Protein AF-A0A7V5EBE5-F1 (afdb_monomer_lite)

Foldseek 3Di:
DVVVVVVVVVVVVVVVVVVVVVVVVVVVVVVVVVVVVVVVVVVVVVVVVVVVVVVVVVVVVVVVVVVVVVVVVVVVVVVVVVVVVVVVVVVVVVVVVVVVVVQVVQFFWKKQAKKKWKAALVLPPDDCPVDPDPFAWQKWKFKDKQNHTQDIDGGDGRDSIDIDIDMGIGGDHQQIKMKMWMWTDDPPDIHTRDIDMDRDDDQAWDWDADPVGTIIITHMDTDD

Radius of gyration: 60.92 Å; chains: 1; bounding box: 112×38×175 Å

Sequence (224 aa):
MASKKLVVAVGILIVAVVILLFVMLKLQMEQQIKQVKDQMEQQIKQVKDQTEQQIKQVKDQTEQQIKQVKDQTEQQIKQVSDQTEQMIKRSEEKIFAQIKQAEEKEDGLYRIRQVIVHIDGNDFVGNDDGGTGYYAPEPYVRIRHNGKEILLTKHPQDKWDCTWECSVDLAWKKGDKLEFEVWDKDLSDDDCLFTGKWDKIVQGTLKAETKNGSYIELTLEKIK

pLDDT: mean 83.44, std 13.44, range [46.41, 97.94]

Structure (mmCIF, N/CA/C/O backbone):
data_AF-A0A7V5EBE5-F1
#
_entry.id   AF-A0A7V5EBE5-F1
#
loop_
_atom_site.group_PDB
_atom_site.id
_atom_site.type_symbol
_atom_site.label_atom_id
_atom_site.label_alt_id
_atom_site.label_comp_id
_atom_site.label_asym_id
_atom_site.label_entity_id
_atom_site.label_seq_id
_atom_site.pdbx_PDB_ins_code
_atom_site.Cartn_x
_atom_site.Cartn_y
_atom_site.Cartn_z
_atom_site.occupancy
_atom_site.B_iso_or_equiv
_atom_site.auth_seq_id
_atom_site.auth_comp_id
_atom_site.auth_asym_id
_atom_site.auth_atom_id
_atom_site.pdbx_PDB_model_num
ATOM 1 N N . MET A 1 1 ? 73.477 10.644 -99.222 1.00 63.44 1 MET A N 1
ATOM 2 C CA . MET A 1 1 ? 72.566 11.516 -98.434 1.00 63.44 1 MET A CA 1
ATOM 3 C C . MET A 1 1 ? 71.269 10.830 -97.980 1.00 63.44 1 MET A C 1
ATOM 5 O O . MET A 1 1 ? 70.779 11.193 -96.919 1.00 63.44 1 MET A O 1
ATOM 9 N N . ALA A 1 2 ? 70.729 9.837 -98.702 1.00 73.00 2 ALA A N 1
ATOM 10 C CA . ALA A 1 2 ? 69.460 9.177 -98.349 1.00 73.00 2 ALA A CA 1
ATOM 11 C C . ALA A 1 2 ? 69.471 8.407 -97.004 1.00 73.00 2 ALA A C 1
ATOM 13 O O . ALA A 1 2 ? 68.530 8.532 -96.228 1.00 73.00 2 ALA A O 1
ATOM 14 N N . SER A 1 3 ? 70.556 7.693 -96.672 1.00 79.75 3 SER A N 1
ATOM 15 C CA . SER A 1 3 ? 70.651 6.879 -95.440 1.00 79.75 3 SER A CA 1
ATOM 16 C C . SER A 1 3 ? 70.546 7.697 -94.136 1.00 79.75 3 SER A C 1
ATOM 18 O O . SER A 1 3 ? 69.829 7.302 -93.223 1.00 79.75 3 SER A O 1
ATOM 20 N N . LYS A 1 4 ? 71.153 8.894 -94.060 1.00 86.12 4 LYS A N 1
ATOM 21 C CA . LYS A 1 4 ? 71.064 9.759 -92.863 1.00 86.12 4 LYS A CA 1
ATOM 22 C C . LYS A 1 4 ? 69.645 10.294 -92.621 1.00 86.12 4 LYS A C 1
ATOM 24 O O . LYS A 1 4 ? 69.215 10.372 -91.477 1.00 86.12 4 LYS A O 1
ATOM 29 N N . LYS A 1 5 ? 68.907 10.626 -93.689 1.00 88.25 5 LYS A N 1
ATOM 30 C CA . LYS A 1 5 ? 67.505 11.075 -93.596 1.00 88.25 5 LYS A CA 1
ATOM 31 C C . LYS A 1 5 ? 66.587 9.953 -93.102 1.00 88.25 5 LYS A C 1
ATOM 33 O O . LYS A 1 5 ? 65.701 10.217 -92.299 1.00 88.25 5 LYS A O 1
ATOM 38 N N . LEU A 1 6 ? 66.841 8.714 -93.533 1.00 91.06 6 LEU A N 1
ATOM 39 C CA . LEU A 1 6 ? 66.102 7.535 -93.077 1.00 91.06 6 LEU A CA 1
ATOM 40 C C . LEU A 1 6 ? 66.316 7.275 -91.577 1.00 91.06 6 LEU A C 1
ATOM 42 O O . LEU A 1 6 ? 65.344 7.090 -90.857 1.00 91.06 6 LEU A O 1
ATOM 46 N N . VAL A 1 7 ? 67.561 7.332 -91.091 1.00 90.06 7 VAL A N 1
ATOM 47 C CA . VAL A 1 7 ? 67.874 7.130 -89.661 1.00 90.06 7 VAL A CA 1
ATOM 48 C C . VAL A 1 7 ? 67.201 8.187 -88.778 1.00 90.06 7 VAL A C 1
ATOM 50 O O . VAL A 1 7 ? 66.621 7.845 -87.751 1.00 90.06 7 VAL A O 1
ATOM 53 N N . VAL A 1 8 ? 67.216 9.460 -89.191 1.00 92.31 8 VAL A N 1
ATOM 54 C CA . VAL A 1 8 ? 66.534 10.542 -88.456 1.00 92.31 8 VAL A CA 1
ATOM 55 C C . VAL A 1 8 ? 65.014 10.345 -88.454 1.00 92.31 8 VAL A C 1
ATOM 57 O O . VAL A 1 8 ? 64.391 10.480 -87.405 1.00 92.31 8 VAL A O 1
ATOM 60 N N . ALA A 1 9 ? 64.415 9.978 -89.591 1.00 91.94 9 ALA A N 1
ATOM 61 C CA . ALA A 1 9 ? 62.976 9.722 -89.682 1.00 91.94 9 ALA A CA 1
ATOM 62 C C . ALA A 1 9 ? 62.535 8.538 -88.803 1.00 91.94 9 ALA A C 1
ATOM 64 O O . ALA A 1 9 ? 61.528 8.634 -88.104 1.00 91.94 9 ALA A O 1
ATOM 65 N N . VAL A 1 10 ? 63.317 7.453 -88.782 1.00 92.94 10 VAL A N 1
ATOM 66 C CA . VAL A 1 10 ? 63.077 6.299 -87.902 1.00 92.94 10 VAL A CA 1
ATOM 67 C C . VAL A 1 10 ? 63.218 6.696 -86.429 1.00 92.94 10 VAL A C 1
ATOM 69 O O . VAL A 1 10 ? 62.373 6.321 -85.623 1.00 92.94 10 VAL A O 1
ATOM 72 N N . GLY A 1 11 ? 64.221 7.504 -86.073 1.00 94.69 11 GLY A N 1
ATOM 73 C CA . GLY A 1 11 ? 64.385 8.018 -84.710 1.00 94.69 11 GLY A CA 1
ATOM 74 C C . GLY A 1 11 ? 63.197 8.865 -84.239 1.00 94.69 11 GLY A C 1
ATOM 75 O O . GLY A 1 11 ? 62.688 8.648 -83.142 1.00 94.69 11 GLY A O 1
ATOM 76 N N . ILE A 1 12 ? 62.703 9.777 -85.085 1.00 95.25 12 ILE A N 1
ATOM 77 C CA . ILE A 1 12 ? 61.504 10.585 -84.796 1.00 95.25 12 ILE A CA 1
ATOM 78 C C . ILE A 1 12 ? 60.275 9.687 -84.619 1.00 95.25 12 ILE A C 1
ATOM 80 O O . ILE A 1 12 ? 59.505 9.888 -83.681 1.00 95.25 12 ILE A O 1
ATOM 84 N N . LEU A 1 13 ? 60.107 8.680 -85.482 1.00 96.25 13 LEU A N 1
ATOM 85 C CA . LEU A 1 13 ? 58.995 7.736 -85.387 1.00 96.25 13 LEU A CA 1
ATOM 86 C C . LEU A 1 13 ? 59.040 6.942 -84.074 1.00 96.25 13 LEU A C 1
ATOM 88 O O . LEU A 1 13 ? 58.017 6.823 -83.407 1.00 96.25 13 LEU A O 1
ATOM 92 N N . ILE A 1 14 ? 60.215 6.451 -83.668 1.00 95.44 14 ILE A N 1
ATOM 93 C CA . ILE A 1 14 ? 60.393 5.738 -82.394 1.00 95.44 14 ILE A CA 1
ATOM 94 C C . ILE A 1 14 ? 60.020 6.643 -81.216 1.00 95.44 14 ILE A C 1
ATOM 96 O O . ILE A 1 14 ? 59.250 6.230 -80.352 1.00 95.44 14 ILE A O 1
ATOM 100 N N . VAL A 1 15 ? 60.507 7.887 -81.194 1.00 96.38 15 VAL A N 1
ATOM 101 C CA . VAL A 1 15 ? 60.173 8.850 -80.131 1.00 96.38 15 VAL A CA 1
ATOM 102 C C . VAL A 1 15 ? 58.668 9.132 -80.096 1.00 96.38 15 VAL A C 1
ATOM 104 O O . VAL A 1 15 ? 58.074 9.115 -79.020 1.00 96.38 15 VAL A O 1
ATOM 107 N N . ALA A 1 16 ? 58.027 9.324 -81.252 1.00 95.75 16 ALA A N 1
ATOM 108 C CA . ALA A 1 16 ? 56.583 9.537 -81.336 1.00 95.75 16 ALA A CA 1
ATOM 109 C C . ALA A 1 16 ? 55.784 8.332 -80.808 1.00 95.75 16 ALA A C 1
ATOM 111 O O . ALA A 1 16 ? 54.827 8.515 -80.056 1.00 95.75 16 ALA A O 1
ATOM 112 N N . VAL A 1 17 ? 56.201 7.106 -81.141 1.00 96.44 17 VAL A N 1
ATOM 113 C CA . VAL A 1 17 ? 55.580 5.871 -80.633 1.00 96.44 17 VAL A CA 1
ATOM 114 C C . VAL A 1 17 ? 55.748 5.750 -79.118 1.00 96.44 17 VAL A C 1
ATOM 116 O O . VAL A 1 17 ? 54.781 5.430 -78.430 1.00 96.44 17 VAL A O 1
ATOM 119 N N . VAL A 1 18 ? 56.931 6.049 -78.573 1.00 96.44 18 VAL A N 1
ATOM 120 C CA . VAL A 1 18 ? 57.177 6.022 -77.119 1.00 96.44 18 VAL A CA 1
ATOM 121 C C . VAL A 1 18 ? 56.318 7.057 -76.389 1.00 96.44 18 VAL A C 1
ATOM 123 O O . VAL A 1 18 ? 55.708 6.730 -75.372 1.00 96.44 18 VAL A O 1
ATOM 126 N N . ILE A 1 19 ? 56.213 8.280 -76.919 1.00 96.69 19 ILE A N 1
ATOM 127 C CA . ILE A 1 19 ? 55.335 9.319 -76.359 1.00 96.69 19 ILE A CA 1
ATOM 128 C C . ILE A 1 19 ? 53.878 8.847 -76.377 1.00 96.69 19 ILE A C 1
ATOM 130 O O . ILE A 1 19 ? 53.182 8.965 -75.371 1.00 96.69 19 ILE A O 1
ATOM 134 N N . LEU A 1 20 ? 53.420 8.275 -77.491 1.00 96.56 20 LEU A N 1
ATOM 135 C CA . LEU A 1 20 ? 52.048 7.797 -77.636 1.00 96.56 20 LEU A CA 1
ATOM 136 C C . LEU A 1 20 ? 51.738 6.634 -76.679 1.00 96.56 20 LEU A C 1
ATOM 138 O O . LEU A 1 20 ? 50.676 6.626 -76.058 1.00 96.56 20 LEU A O 1
ATOM 142 N N . LEU A 1 21 ? 52.679 5.705 -76.490 1.00 96.62 21 LEU A N 1
ATOM 143 C CA . LEU A 1 21 ? 52.576 4.637 -75.490 1.00 96.62 21 LEU A CA 1
ATOM 144 C C . LEU A 1 21 ? 52.500 5.194 -74.065 1.00 96.62 21 LEU A C 1
ATOM 146 O O . LEU A 1 21 ? 51.652 4.759 -73.289 1.00 96.62 21 LEU A O 1
ATOM 150 N N . PHE A 1 22 ? 53.337 6.177 -73.725 1.00 96.94 22 PHE A N 1
ATOM 151 C CA . PHE A 1 22 ? 53.306 6.817 -72.410 1.00 96.94 22 PHE A CA 1
ATOM 152 C C . PHE A 1 22 ? 51.970 7.527 -72.151 1.00 96.94 22 PHE A C 1
ATOM 154 O O . PHE A 1 22 ? 51.387 7.378 -71.077 1.00 96.94 22 PHE A O 1
ATOM 161 N N . VAL A 1 23 ? 51.451 8.253 -73.147 1.00 96.56 23 VAL A N 1
ATOM 162 C CA . VAL A 1 23 ? 50.139 8.912 -73.067 1.00 96.56 23 VAL A CA 1
ATOM 163 C C . VAL A 1 23 ? 49.021 7.885 -72.885 1.00 96.56 23 VAL A C 1
ATOM 165 O O . VAL A 1 23 ? 48.173 8.071 -72.012 1.00 96.56 23 VAL A O 1
ATOM 168 N N . MET A 1 24 ? 49.033 6.787 -73.649 1.00 96.31 24 MET A N 1
ATOM 169 C CA . MET A 1 24 ? 48.047 5.713 -73.489 1.00 96.31 24 MET A CA 1
ATOM 170 C C . MET A 1 24 ? 48.096 5.093 -72.090 1.00 96.31 24 MET A C 1
ATOM 172 O O . MET A 1 24 ? 47.054 4.927 -71.458 1.00 96.31 24 MET A O 1
ATOM 176 N N . LEU A 1 25 ? 49.294 4.799 -71.583 1.00 96.19 25 LEU A N 1
ATOM 177 C CA . LEU A 1 25 ? 49.472 4.178 -70.271 1.00 96.19 25 LEU A CA 1
ATOM 178 C C . LEU A 1 25 ? 49.011 5.105 -69.138 1.00 96.19 25 LEU A C 1
ATOM 180 O O . LEU A 1 25 ? 48.331 4.661 -68.212 1.00 96.19 25 LEU A O 1
ATOM 184 N N . LYS A 1 26 ? 49.310 6.406 -69.238 1.00 96.81 26 LYS A N 1
ATOM 185 C CA . LYS A 1 26 ? 48.825 7.414 -68.288 1.00 96.81 26 LYS A CA 1
ATOM 186 C C . LYS A 1 26 ? 47.295 7.485 -68.280 1.00 96.81 26 LYS A C 1
ATOM 188 O O . LYS A 1 26 ? 46.696 7.465 -67.209 1.00 96.81 26 LYS A O 1
ATOM 193 N N . LEU A 1 27 ? 46.668 7.511 -69.458 1.00 96.56 27 LEU A N 1
ATOM 194 C CA . LEU A 1 27 ? 45.211 7.579 -69.579 1.00 96.56 27 LEU A CA 1
ATOM 195 C C . LEU A 1 27 ? 44.527 6.342 -68.975 1.00 96.56 27 LEU A C 1
ATOM 197 O O . LEU A 1 27 ? 43.538 6.475 -68.256 1.00 96.56 27 LEU A O 1
ATOM 201 N N . GLN A 1 28 ? 45.066 5.145 -69.225 1.00 96.00 28 GLN A N 1
ATOM 202 C CA . GLN A 1 28 ? 44.554 3.908 -68.626 1.00 96.00 28 GLN A CA 1
ATOM 203 C C . GLN A 1 28 ? 44.656 3.933 -67.099 1.00 96.00 28 GLN A C 1
ATOM 205 O O . GLN A 1 28 ? 43.710 3.553 -66.410 1.00 96.00 28 GLN A O 1
ATOM 210 N N . MET A 1 29 ? 45.779 4.416 -66.567 1.00 96.50 29 MET A N 1
ATOM 211 C CA . MET A 1 29 ? 45.989 4.517 -65.126 1.00 96.50 29 MET A CA 1
ATOM 212 C C . MET A 1 29 ? 45.024 5.518 -64.478 1.00 96.50 29 MET A C 1
ATOM 214 O O . MET A 1 29 ? 44.417 5.208 -63.457 1.00 96.50 29 MET A O 1
ATOM 218 N N . GLU A 1 30 ? 44.813 6.685 -65.092 1.00 97.06 30 GLU A N 1
ATOM 219 C CA . GLU A 1 30 ? 43.836 7.678 -64.620 1.00 97.06 30 GLU A CA 1
ATOM 220 C C . GLU A 1 30 ? 42.405 7.116 -64.610 1.00 97.06 30 GLU A C 1
ATOM 222 O O . GLU A 1 30 ? 41.663 7.325 -63.647 1.00 97.06 30 GLU A O 1
ATOM 227 N N . GLN A 1 31 ? 42.024 6.355 -65.642 1.00 96.25 31 GLN A N 1
ATOM 228 C CA . GLN A 1 31 ? 40.718 5.693 -65.700 1.00 96.25 31 GLN A CA 1
ATOM 229 C C . GLN A 1 31 ? 40.551 4.640 -64.601 1.00 96.25 31 GLN A C 1
ATOM 231 O O . GLN A 1 31 ? 39.509 4.616 -63.946 1.00 96.25 31 GLN A O 1
ATOM 236 N N . GLN A 1 32 ? 41.567 3.807 -64.360 1.00 96.62 32 GLN A N 1
ATOM 237 C CA . GLN A 1 32 ? 41.529 2.808 -63.289 1.00 96.62 32 GLN A CA 1
ATOM 238 C C . GLN A 1 32 ? 41.437 3.460 -61.909 1.00 96.62 32 GLN A C 1
ATOM 240 O O . GLN A 1 32 ? 40.606 3.057 -61.099 1.00 96.62 32 GLN A O 1
ATOM 245 N N . ILE A 1 33 ? 42.230 4.506 -61.653 1.00 97.19 33 ILE A N 1
ATOM 246 C CA . ILE A 1 33 ? 42.174 5.256 -60.391 1.00 97.19 33 ILE A CA 1
ATOM 247 C C . ILE A 1 33 ? 40.775 5.839 -60.181 1.00 97.19 33 ILE A C 1
ATOM 249 O O . ILE A 1 33 ? 40.226 5.734 -59.083 1.00 97.19 33 ILE A O 1
ATOM 253 N N . LYS A 1 34 ? 40.173 6.417 -61.228 1.00 96.94 34 LYS A N 1
ATOM 254 C CA . LYS A 1 34 ? 38.813 6.959 -61.149 1.00 96.94 34 LYS A CA 1
ATOM 255 C C . LYS A 1 34 ? 37.788 5.871 -60.829 1.00 96.94 34 LYS A C 1
ATOM 257 O O . LYS A 1 34 ? 36.987 6.057 -59.923 1.00 96.94 34 LYS A O 1
ATOM 262 N N . GLN A 1 35 ? 37.847 4.730 -61.514 1.00 96.38 35 GLN A N 1
ATOM 263 C CA . GLN A 1 35 ? 36.939 3.608 -61.256 1.00 96.38 35 GLN A CA 1
ATOM 264 C C . GLN A 1 35 ? 37.055 3.091 -59.820 1.00 96.38 35 GLN A C 1
ATOM 266 O O . GLN A 1 35 ? 36.036 2.893 -59.162 1.00 96.38 35 GLN A O 1
ATOM 271 N N . VAL A 1 36 ? 38.280 2.916 -59.318 1.00 97.06 36 VAL A N 1
ATOM 272 C CA . VAL A 1 36 ? 38.518 2.480 -57.934 1.00 97.06 36 VAL A CA 1
ATOM 273 C C . VAL A 1 36 ? 37.966 3.502 -56.941 1.00 97.06 36 VAL A C 1
ATOM 275 O O . VAL A 1 36 ? 37.320 3.121 -55.967 1.00 97.06 36 VAL A O 1
ATOM 278 N N . LYS A 1 37 ? 38.172 4.799 -57.195 1.00 97.19 37 LYS A N 1
ATOM 279 C CA . LYS A 1 37 ? 37.650 5.866 -56.337 1.00 97.19 37 LYS A CA 1
ATOM 280 C C . LYS A 1 37 ? 36.119 5.868 -56.303 1.00 97.19 37 LYS A C 1
ATOM 282 O O . LYS A 1 37 ? 35.548 5.868 -55.217 1.00 97.19 37 LYS A O 1
ATOM 287 N N . ASP A 1 38 ? 35.472 5.800 -57.465 1.00 97.19 38 ASP A N 1
ATOM 288 C CA . ASP A 1 38 ? 34.010 5.790 -57.572 1.00 97.19 38 ASP A CA 1
ATOM 289 C C . ASP A 1 38 ? 33.413 4.551 -56.869 1.00 97.19 38 ASP A C 1
ATOM 291 O O . ASP A 1 38 ? 32.420 4.655 -56.145 1.00 97.19 38 ASP A O 1
ATOM 295 N N . GLN A 1 39 ? 34.047 3.380 -57.011 1.00 96.94 39 GLN A N 1
ATOM 296 C CA . GLN A 1 39 ? 33.650 2.158 -56.299 1.00 96.94 39 GLN A CA 1
ATOM 297 C C . GLN A 1 39 ? 33.804 2.294 -54.782 1.00 96.94 39 GLN A C 1
ATOM 299 O O . GLN A 1 39 ? 32.909 1.898 -54.033 1.00 96.94 39 GLN A O 1
ATOM 304 N N . MET A 1 40 ? 34.915 2.869 -54.320 1.00 97.12 40 MET A N 1
ATOM 305 C CA . MET A 1 40 ? 35.160 3.080 -52.895 1.00 97.12 40 MET A CA 1
ATOM 306 C C . MET A 1 40 ? 34.145 4.060 -52.293 1.00 97.12 40 MET A C 1
ATOM 308 O O . MET A 1 40 ? 33.612 3.800 -51.216 1.00 97.12 40 MET A O 1
ATOM 312 N N . GLU A 1 41 ? 33.815 5.146 -52.995 1.00 97.69 41 GLU A N 1
ATOM 313 C CA . GLU A 1 41 ? 32.786 6.100 -52.561 1.00 97.69 41 GLU A CA 1
ATOM 314 C C . GLU A 1 41 ? 31.404 5.439 -52.447 1.00 97.69 41 GLU A C 1
ATOM 316 O O . GLU A 1 41 ? 30.694 5.652 -51.459 1.00 97.69 41 GLU A O 1
ATOM 321 N N . GLN A 1 42 ? 31.035 4.584 -53.407 1.00 97.12 42 GLN A N 1
ATOM 322 C CA . GLN A 1 42 ? 29.784 3.822 -53.349 1.00 97.12 42 GLN A CA 1
ATOM 323 C C . GLN A 1 42 ? 29.749 2.848 -52.167 1.00 97.12 42 GLN A C 1
ATOM 325 O O . GLN A 1 42 ? 28.749 2.801 -51.449 1.00 97.12 42 GLN A O 1
ATOM 330 N N . GLN A 1 43 ? 30.837 2.110 -51.926 1.00 97.25 43 GLN A N 1
ATOM 331 C CA . GLN A 1 43 ? 30.930 1.188 -50.791 1.00 97.25 43 GLN A CA 1
ATOM 332 C C . GLN A 1 43 ? 30.841 1.924 -49.453 1.00 97.25 43 GLN A C 1
ATOM 334 O O . GLN A 1 43 ? 30.090 1.505 -48.574 1.00 97.25 43 GLN A O 1
ATOM 339 N N . ILE A 1 44 ? 31.547 3.050 -49.307 1.00 97.75 44 ILE A N 1
ATOM 340 C CA . ILE A 1 44 ? 31.482 3.881 -48.097 1.00 97.75 44 ILE A CA 1
ATOM 341 C C . ILE A 1 44 ? 30.049 4.355 -47.854 1.00 97.75 44 ILE A C 1
ATOM 343 O O . ILE A 1 44 ? 29.556 4.267 -46.728 1.00 97.75 44 ILE A O 1
ATOM 347 N N . LYS A 1 45 ? 29.361 4.824 -48.902 1.00 97.38 45 LYS A N 1
ATOM 348 C CA . LYS A 1 45 ? 27.966 5.259 -48.792 1.00 97.38 45 LYS A CA 1
ATOM 349 C C . LYS A 1 45 ? 27.055 4.114 -48.350 1.00 97.38 45 LYS A C 1
ATOM 351 O O . LYS A 1 45 ? 26.282 4.287 -47.416 1.00 97.38 45 LYS A O 1
ATOM 356 N N . GLN A 1 46 ? 27.193 2.939 -48.959 1.00 97.19 46 GLN A N 1
ATOM 357 C CA . GLN A 1 46 ? 26.391 1.771 -48.604 1.00 97.19 46 GLN A CA 1
ATOM 358 C C . GLN A 1 46 ? 26.608 1.342 -47.147 1.00 97.19 46 GLN A C 1
ATOM 360 O O . GLN A 1 46 ? 25.638 1.088 -46.435 1.00 97.19 46 GLN A O 1
ATOM 365 N N . VAL A 1 47 ? 27.862 1.296 -46.688 1.00 97.88 47 VAL A N 1
ATOM 366 C CA . VAL A 1 47 ? 28.192 0.960 -45.294 1.00 97.88 47 VAL A CA 1
ATOM 367 C C . VAL A 1 47 ? 27.600 1.988 -44.332 1.00 97.88 47 VAL A C 1
ATOM 369 O O . VAL A 1 47 ? 27.045 1.612 -43.297 1.00 97.88 47 VAL A O 1
ATOM 372 N N . LYS A 1 48 ? 27.678 3.279 -44.671 1.00 97.50 48 LYS A N 1
ATOM 373 C CA . LYS A 1 48 ? 27.093 4.350 -43.861 1.00 97.50 48 LYS A CA 1
ATOM 374 C C . LYS A 1 48 ? 25.575 4.196 -43.743 1.00 97.50 48 LYS A C 1
ATOM 376 O O . LYS A 1 48 ? 25.066 4.170 -42.626 1.00 97.50 48 LYS A O 1
ATOM 381 N N . ASP A 1 49 ? 24.883 4.013 -44.864 1.00 97.62 49 ASP A N 1
ATOM 382 C CA . ASP A 1 49 ? 23.425 3.866 -44.897 1.00 97.62 49 ASP A CA 1
ATOM 383 C C . ASP A 1 49 ? 22.972 2.623 -44.102 1.00 97.62 49 ASP A C 1
ATOM 385 O O . ASP A 1 49 ? 22.022 2.686 -43.320 1.00 97.62 49 ASP A O 1
ATOM 389 N N . GLN A 1 50 ? 23.688 1.499 -44.233 1.00 97.38 50 GLN A N 1
ATOM 390 C CA . GLN A 1 50 ? 23.419 0.282 -43.453 1.00 97.38 50 GLN A CA 1
ATOM 391 C C . GLN A 1 50 ? 23.641 0.493 -41.953 1.00 97.38 50 GLN A C 1
ATOM 393 O O . GLN A 1 50 ? 22.832 0.046 -41.139 1.00 97.38 50 GLN A O 1
ATOM 398 N N . THR A 1 51 ? 24.714 1.191 -41.583 1.00 97.56 51 THR A N 1
ATOM 399 C CA . THR A 1 51 ? 25.024 1.489 -40.179 1.00 97.56 51 THR A CA 1
ATOM 400 C C . THR A 1 51 ? 23.949 2.388 -39.566 1.00 97.56 51 THR A C 1
ATOM 402 O O . THR A 1 51 ? 23.470 2.115 -38.467 1.00 97.56 51 THR A O 1
ATOM 405 N N . GLU A 1 52 ? 23.504 3.423 -40.284 1.00 97.94 52 GLU A N 1
ATOM 406 C CA . GLU A 1 52 ? 22.421 4.306 -39.831 1.00 97.94 52 GLU A CA 1
ATOM 407 C C . GLU A 1 52 ? 21.098 3.546 -39.643 1.00 97.94 52 GLU A C 1
ATOM 409 O O . GLU A 1 52 ? 20.408 3.743 -38.638 1.00 97.94 52 GLU A O 1
ATOM 414 N N . GLN A 1 53 ? 20.763 2.629 -40.557 1.00 97.56 53 GLN A N 1
ATOM 415 C CA . GLN A 1 53 ? 19.577 1.776 -40.424 1.00 97.56 53 GLN A CA 1
ATOM 416 C C . GLN A 1 53 ? 19.652 0.857 -39.201 1.00 97.56 53 GLN A C 1
ATOM 418 O O . GLN A 1 53 ? 18.677 0.761 -38.454 1.00 97.56 53 GLN A O 1
ATOM 423 N N . GLN A 1 54 ? 20.802 0.222 -38.961 1.00 97.50 54 GLN A N 1
ATOM 424 C CA . GLN A 1 54 ? 21.002 -0.635 -37.790 1.00 97.50 54 GLN A CA 1
ATOM 425 C C . GLN A 1 54 ? 20.885 0.154 -36.484 1.00 97.50 54 GLN A C 1
ATOM 427 O O . GLN A 1 54 ? 20.194 -0.283 -35.564 1.00 97.50 54 GLN A O 1
ATOM 432 N N . ILE A 1 55 ? 21.492 1.344 -36.414 1.00 97.81 55 ILE A N 1
ATOM 433 C CA . ILE A 1 55 ? 21.386 2.226 -35.243 1.00 97.81 55 ILE A CA 1
ATOM 434 C C . ILE A 1 55 ? 19.923 2.589 -34.977 1.00 97.81 55 ILE A C 1
ATOM 436 O O . ILE A 1 55 ? 19.466 2.510 -33.835 1.00 97.81 55 ILE A O 1
ATOM 440 N N . LYS A 1 56 ? 19.171 2.951 -36.024 1.00 97.62 56 LYS A N 1
ATOM 441 C CA . LYS A 1 56 ? 17.748 3.277 -35.892 1.00 97.62 56 LYS A CA 1
ATOM 442 C C . LYS A 1 56 ? 16.943 2.085 -35.378 1.00 97.62 56 LYS A C 1
ATOM 444 O O . LYS A 1 56 ? 16.171 2.239 -34.439 1.00 97.62 56 LYS A O 1
ATOM 449 N N . GLN A 1 57 ? 17.168 0.897 -35.933 1.00 97.38 57 GLN A N 1
ATOM 450 C CA . GLN A 1 57 ? 16.471 -0.314 -35.508 1.00 97.38 57 GLN A CA 1
ATOM 451 C C . GLN A 1 57 ? 16.738 -0.647 -34.034 1.00 97.38 57 GLN A C 1
ATOM 453 O O . GLN A 1 57 ? 15.799 -0.944 -33.296 1.00 97.38 57 GLN A O 1
ATOM 458 N N . VAL A 1 58 ? 17.996 -0.565 -33.591 1.00 97.88 58 VAL A N 1
ATOM 459 C CA . VAL A 1 58 ? 18.366 -0.798 -32.185 1.00 97.88 58 VAL A CA 1
ATOM 460 C C . VAL A 1 58 ? 17.700 0.226 -31.268 1.00 97.88 58 VAL A C 1
ATOM 462 O O . VAL A 1 58 ? 17.191 -0.139 -30.205 1.00 97.88 58 VAL A O 1
ATOM 465 N N . LYS A 1 59 ? 17.663 1.499 -31.677 1.00 97.31 59 LYS A N 1
ATOM 466 C CA . LYS A 1 59 ? 16.996 2.556 -30.914 1.00 97.31 59 LYS A CA 1
ATOM 467 C C . LYS A 1 59 ? 15.498 2.278 -30.768 1.00 97.31 59 LYS A C 1
ATOM 469 O O . LYS A 1 59 ? 15.000 2.272 -29.645 1.00 97.31 59 LYS A O 1
ATOM 474 N N . ASP A 1 60 ? 14.816 1.973 -31.869 1.00 97.62 60 ASP A N 1
ATOM 475 C CA . ASP A 1 60 ? 13.374 1.706 -31.877 1.00 97.62 60 ASP A CA 1
ATOM 476 C C . ASP A 1 60 ? 13.029 0.474 -31.012 1.00 97.62 60 ASP A C 1
ATOM 478 O O . ASP A 1 60 ? 12.079 0.500 -30.227 1.00 97.62 60 ASP A O 1
ATOM 482 N N . GLN A 1 61 ? 13.834 -0.593 -31.090 1.00 97.38 61 GLN A N 1
ATOM 483 C CA . GL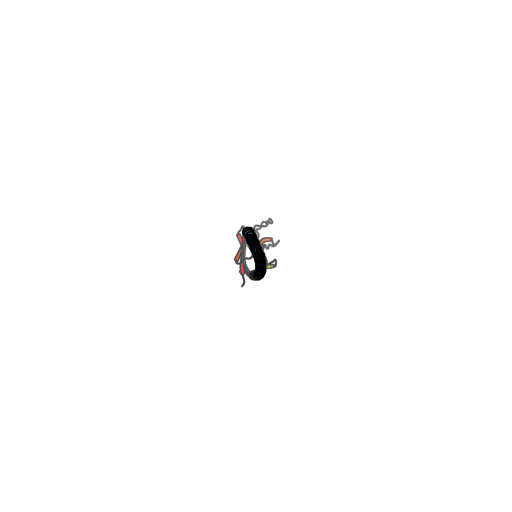N A 1 61 ? 13.679 -1.781 -30.238 1.00 97.38 61 GLN A CA 1
ATOM 484 C C . GLN A 1 61 ? 13.885 -1.463 -28.754 1.00 97.38 61 GLN A C 1
ATOM 486 O O . GLN A 1 61 ? 13.119 -1.927 -27.907 1.00 97.38 61 GLN A O 1
ATOM 491 N N . THR A 1 62 ? 14.896 -0.654 -28.436 1.00 97.31 62 THR A N 1
ATOM 492 C CA . THR A 1 62 ? 15.183 -0.240 -27.058 1.00 97.31 62 THR A CA 1
ATOM 493 C C . THR A 1 62 ? 14.031 0.587 -26.484 1.00 97.31 62 THR A C 1
ATOM 495 O O . THR A 1 62 ? 13.588 0.334 -25.365 1.00 97.31 62 THR A O 1
ATOM 498 N N . GLU A 1 63 ? 13.483 1.531 -27.254 1.00 97.88 63 GLU A N 1
ATOM 499 C CA . GLU A 1 63 ? 12.327 2.337 -26.837 1.00 97.88 63 GLU A CA 1
ATOM 500 C C . GLU A 1 63 ? 11.082 1.473 -26.578 1.00 97.88 63 GLU A C 1
ATOM 502 O O . GLU A 1 63 ? 10.385 1.671 -25.578 1.00 97.88 63 GLU A O 1
ATOM 507 N N . GLN A 1 64 ? 10.824 0.471 -27.426 1.00 97.62 64 GLN A N 1
ATOM 508 C CA . GLN A 1 64 ? 9.724 -0.476 -27.221 1.00 97.62 64 GLN A CA 1
ATOM 509 C C . GLN A 1 64 ? 9.895 -1.303 -25.942 1.00 97.62 64 GLN A C 1
ATOM 511 O O . GLN A 1 64 ? 8.941 -1.437 -25.173 1.00 97.62 64 GLN A O 1
ATOM 516 N N . GLN A 1 65 ? 11.101 -1.816 -25.683 1.00 97.50 65 GLN A N 1
ATOM 517 C CA . GLN A 1 65 ? 11.391 -2.575 -24.463 1.00 97.50 65 GLN A CA 1
ATOM 518 C C . GLN A 1 65 ? 11.212 -1.720 -23.205 1.00 97.50 65 GLN A C 1
ATOM 520 O O . GLN A 1 65 ? 10.580 -2.166 -22.248 1.00 97.50 65 GLN A O 1
ATOM 525 N N . ILE A 1 66 ? 11.698 -0.474 -23.218 1.00 97.69 66 ILE A N 1
ATOM 526 C CA . ILE A 1 66 ? 11.516 0.468 -22.104 1.00 97.69 66 ILE A CA 1
ATOM 527 C C . ILE A 1 66 ? 10.027 0.695 -21.832 1.00 97.69 66 ILE A C 1
ATOM 529 O O . ILE A 1 66 ? 9.595 0.641 -20.679 1.00 97.69 66 ILE A O 1
ATOM 533 N N . LYS A 1 67 ? 9.228 0.916 -22.884 1.00 97.31 67 LYS A N 1
ATOM 534 C CA . LYS A 1 67 ? 7.781 1.108 -22.743 1.00 97.31 67 LYS A CA 1
ATOM 535 C C . LYS A 1 67 ? 7.106 -0.124 -22.138 1.00 97.31 67 LYS A C 1
ATOM 537 O O . LYS A 1 67 ? 6.334 0.013 -21.197 1.00 97.31 67 LYS A O 1
ATOM 542 N N . GLN A 1 68 ? 7.446 -1.317 -22.620 1.00 97.25 68 GLN A N 1
ATOM 543 C CA . GLN A 1 68 ? 6.885 -2.563 -22.104 1.00 97.25 68 GLN A CA 1
ATOM 544 C C . GLN A 1 68 ? 7.209 -2.773 -20.618 1.00 97.25 68 GLN A C 1
ATOM 546 O O . GLN A 1 68 ? 6.319 -3.119 -19.841 1.00 97.25 68 GLN A O 1
ATOM 551 N N . VAL A 1 69 ? 8.460 -2.537 -20.209 1.00 97.50 69 VAL A N 1
ATOM 552 C CA . VAL A 1 69 ? 8.875 -2.650 -18.801 1.00 97.50 69 VAL A CA 1
ATOM 553 C C . VAL A 1 69 ? 8.130 -1.642 -17.928 1.00 97.50 69 VAL A C 1
ATOM 555 O O . VAL A 1 69 ? 7.686 -1.989 -16.831 1.00 97.50 69 VAL A O 1
ATOM 558 N N . LYS A 1 70 ? 7.955 -0.406 -18.412 1.00 97.12 70 LYS A N 1
ATOM 559 C CA . LYS A 1 70 ? 7.198 0.626 -17.700 1.00 97.12 70 LYS A CA 1
ATOM 560 C C . LYS A 1 70 ? 5.742 0.203 -17.492 1.00 97.12 70 LYS A C 1
ATOM 562 O O . LYS A 1 70 ? 5.278 0.209 -16.354 1.00 97.12 70 LYS A O 1
ATOM 567 N N . ASP A 1 71 ? 5.066 -0.237 -18.551 1.00 97.44 71 ASP A N 1
ATOM 568 C CA . ASP A 1 71 ? 3.661 -0.655 -18.494 1.00 97.44 71 ASP A CA 1
ATOM 569 C C . ASP A 1 71 ? 3.470 -1.857 -17.543 1.00 97.44 71 ASP A C 1
ATOM 571 O O . ASP A 1 71 ? 2.540 -1.881 -16.734 1.00 97.44 71 ASP A O 1
ATOM 575 N N . GLN A 1 72 ? 4.381 -2.838 -17.579 1.00 96.88 72 GLN A N 1
ATOM 576 C CA . GLN A 1 72 ? 4.367 -3.980 -16.653 1.00 96.88 72 GLN A CA 1
ATOM 577 C C . GLN A 1 72 ? 4.573 -3.551 -15.197 1.00 96.88 72 GLN A C 1
ATOM 579 O O . GLN A 1 72 ? 3.886 -4.045 -14.301 1.00 96.88 72 GLN A O 1
ATOM 584 N N . THR A 1 73 ? 5.497 -2.621 -14.959 1.00 96.81 73 THR A N 1
ATOM 585 C CA . THR A 1 73 ? 5.780 -2.105 -13.615 1.00 96.81 73 THR A CA 1
ATOM 586 C C . THR A 1 73 ? 4.572 -1.354 -13.053 1.00 96.81 73 THR A C 1
ATOM 588 O O . THR A 1 73 ? 4.183 -1.585 -11.909 1.00 96.81 73 THR A O 1
ATOM 591 N N . GLU A 1 74 ? 3.918 -0.513 -13.859 1.00 97.50 74 GLU A N 1
ATOM 592 C CA . GLU A 1 74 ? 2.700 0.203 -13.455 1.00 97.50 74 GLU A CA 1
ATOM 593 C C . GLU A 1 74 ? 1.555 -0.759 -13.098 1.00 97.50 74 GLU A C 1
ATOM 595 O O . GLU A 1 74 ? 0.876 -0.568 -12.085 1.00 97.50 74 GLU A O 1
ATOM 600 N N . GLN A 1 75 ? 1.371 -1.835 -13.872 1.00 96.88 75 GLN A N 1
ATOM 601 C CA . GLN A 1 75 ? 0.368 -2.864 -13.569 1.00 96.88 75 GLN A CA 1
ATOM 602 C C . GLN A 1 75 ? 0.649 -3.588 -12.247 1.00 96.88 75 GLN A C 1
ATOM 604 O O . GLN A 1 75 ? -0.271 -3.776 -11.448 1.00 96.88 75 GLN A O 1
ATOM 609 N N . GLN A 1 76 ? 1.906 -3.961 -11.989 1.00 96.81 76 GLN A N 1
ATOM 610 C CA . GLN A 1 76 ? 2.295 -4.614 -10.736 1.00 96.81 76 GLN A CA 1
ATOM 611 C C . GLN A 1 76 ? 2.068 -3.704 -9.525 1.00 96.81 76 GLN A C 1
ATOM 613 O O . GLN A 1 76 ? 1.504 -4.147 -8.525 1.00 96.81 76 GLN A O 1
ATOM 618 N N . ILE A 1 77 ? 2.444 -2.424 -9.628 1.00 97.50 77 ILE A N 1
ATOM 619 C CA . ILE A 1 77 ? 2.209 -1.433 -8.568 1.00 97.50 77 ILE A CA 1
ATOM 620 C C . ILE A 1 77 ? 0.713 -1.324 -8.263 1.00 97.50 77 ILE A C 1
ATOM 622 O O . ILE A 1 77 ? 0.317 -1.370 -7.097 1.00 97.50 77 ILE A O 1
ATOM 626 N N . LYS A 1 78 ? -0.128 -1.234 -9.301 1.00 97.12 78 LYS A N 1
ATOM 627 C CA . LYS A 1 78 ? -1.583 -1.159 -9.130 1.00 97.12 78 LYS A CA 1
ATOM 628 C C . LYS A 1 78 ? -2.139 -2.398 -8.427 1.00 97.12 78 LYS A C 1
ATOM 630 O O . LYS A 1 78 ? -2.895 -2.267 -7.471 1.00 97.12 78 LYS A O 1
ATOM 635 N N . GLN A 1 79 ? -1.713 -3.591 -8.841 1.00 96.62 79 GLN A N 1
ATOM 636 C CA . GLN A 1 79 ? -2.158 -4.841 -8.226 1.00 96.62 79 GLN A CA 1
ATOM 637 C C . GLN A 1 79 ? -1.793 -4.918 -6.735 1.00 96.62 79 GLN A C 1
ATOM 639 O O . GLN A 1 79 ? -2.631 -5.300 -5.917 1.00 96.62 79 GLN A O 1
ATOM 644 N N . VAL A 1 80 ? -0.565 -4.537 -6.372 1.00 97.25 80 VAL A N 1
ATOM 645 C CA . VAL A 1 80 ? -0.115 -4.512 -4.969 1.00 97.25 80 VAL A CA 1
ATOM 646 C C . VAL A 1 80 ? -0.909 -3.490 -4.153 1.00 97.25 80 VAL A C 1
ATOM 648 O O . VAL A 1 80 ? -1.302 -3.783 -3.020 1.00 97.25 80 VAL A O 1
ATOM 651 N N . SER A 1 81 ? -1.185 -2.314 -4.722 1.00 96.38 81 SER A N 1
ATOM 652 C CA . SER A 1 81 ? -2.007 -1.283 -4.080 1.00 96.38 81 SER A CA 1
ATOM 653 C C . SER A 1 81 ? -3.419 -1.796 -3.781 1.00 96.38 81 SER A C 1
ATOM 655 O O . SER A 1 81 ? -3.862 -1.735 -2.634 1.00 96.38 81 SER A O 1
ATOM 657 N N . ASP A 1 82 ? -4.089 -2.383 -4.776 1.00 97.12 82 ASP A N 1
ATOM 658 C CA . ASP A 1 82 ? -5.455 -2.901 -4.637 1.00 97.12 82 ASP A CA 1
ATOM 659 C C . ASP A 1 82 ? -5.531 -4.027 -3.588 1.00 97.12 82 ASP A C 1
ATOM 661 O O . ASP A 1 82 ? -6.450 -4.078 -2.765 1.00 97.12 82 ASP A O 1
ATOM 665 N N . GLN A 1 83 ? -4.540 -4.927 -3.569 1.00 96.44 83 GLN A N 1
ATOM 666 C CA . GLN A 1 83 ? -4.444 -5.988 -2.559 1.00 96.44 83 GLN A CA 1
ATOM 667 C C . GLN A 1 83 ? -4.236 -5.427 -1.150 1.00 96.44 83 GLN A C 1
ATOM 669 O O . GLN A 1 83 ? -4.851 -5.907 -0.194 1.00 96.44 83 GLN A O 1
ATOM 674 N N . THR A 1 84 ? -3.388 -4.407 -1.019 1.00 96.31 84 THR A N 1
AT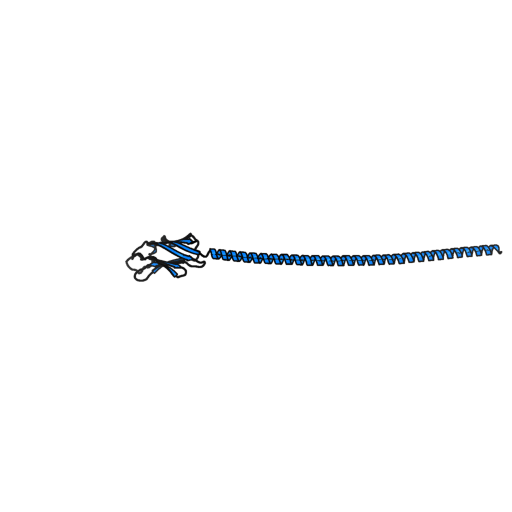OM 675 C CA . THR A 1 84 ? -3.114 -3.753 0.263 1.00 96.31 84 THR A CA 1
ATOM 676 C C . THR A 1 84 ? -4.368 -3.074 0.805 1.00 96.31 84 THR A C 1
ATOM 678 O O . THR A 1 84 ? -4.716 -3.279 1.967 1.00 96.31 84 THR A O 1
ATOM 681 N N . GLU A 1 85 ? -5.109 -2.351 -0.038 1.00 97.19 85 GLU A N 1
ATOM 682 C CA . GLU A 1 85 ? -6.360 -1.698 0.362 1.00 97.19 85 GLU A CA 1
ATOM 683 C C . GLU A 1 85 ? -7.408 -2.715 0.848 1.00 97.19 85 GLU A C 1
ATOM 685 O O . GLU A 1 85 ? -8.051 -2.514 1.881 1.00 97.19 85 GLU A O 1
ATOM 690 N N . GLN A 1 86 ? -7.548 -3.854 0.161 1.00 96.31 86 GLN A N 1
ATOM 691 C CA . GLN A 1 86 ? -8.454 -4.922 0.597 1.00 96.31 86 GLN A CA 1
ATOM 692 C C . GLN A 1 86 ? -8.039 -5.543 1.936 1.00 96.31 86 GLN A C 1
ATOM 694 O O . GLN A 1 86 ? -8.900 -5.872 2.757 1.00 96.31 86 GLN A O 1
ATOM 699 N N . MET A 1 87 ? -6.736 -5.723 2.171 1.00 95.88 87 MET A N 1
ATOM 700 C CA . MET A 1 87 ? -6.232 -6.239 3.446 1.00 95.88 87 MET A CA 1
ATOM 701 C C . MET A 1 87 ? -6.500 -5.272 4.601 1.00 95.88 87 MET A C 1
ATOM 703 O O . MET A 1 87 ? -6.886 -5.723 5.683 1.00 95.88 87 MET A O 1
ATOM 707 N N . ILE A 1 88 ? -6.352 -3.965 4.365 1.00 96.88 88 ILE A N 1
ATOM 708 C CA . ILE A 1 88 ? -6.669 -2.926 5.352 1.00 96.88 88 ILE A CA 1
ATOM 709 C C . ILE A 1 88 ? -8.157 -2.975 5.704 1.00 96.88 88 ILE A C 1
ATOM 711 O O . ILE A 1 88 ? -8.478 -3.190 6.871 1.00 96.88 88 ILE A O 1
ATOM 715 N N . LYS A 1 89 ? -9.059 -2.925 4.712 1.00 96.19 89 LYS A N 1
ATOM 716 C CA . LYS A 1 89 ? -10.517 -2.974 4.949 1.00 96.19 89 LYS A CA 1
ATOM 717 C C . LYS A 1 89 ? -10.943 -4.201 5.758 1.00 96.19 89 LYS A C 1
ATOM 719 O O . LYS A 1 89 ? -11.651 -4.084 6.752 1.00 96.19 89 LYS A O 1
ATOM 724 N N . ARG A 1 90 ? -10.442 -5.390 5.399 1.00 95.44 90 ARG A N 1
ATOM 725 C CA . ARG A 1 90 ? -10.729 -6.629 6.149 1.00 95.44 90 ARG A CA 1
ATOM 726 C C . ARG A 1 90 ? -10.211 -6.584 7.586 1.00 95.44 90 ARG A C 1
ATOM 728 O O . ARG A 1 90 ? -10.784 -7.222 8.467 1.00 95.44 90 ARG A O 1
ATOM 735 N N . SER A 1 91 ? -9.090 -5.908 7.816 1.00 95.50 91 SER A N 1
ATOM 736 C CA . SER A 1 91 ? -8.514 -5.770 9.155 1.00 95.50 91 SER A CA 1
ATOM 737 C C . SER A 1 91 ? -9.332 -4.800 10.004 1.00 95.50 91 SER A C 1
ATOM 739 O O . SER A 1 91 ? -9.625 -5.115 11.154 1.00 95.50 91 SER A O 1
ATOM 741 N N . GLU A 1 92 ? -9.773 -3.682 9.426 1.00 96.06 92 GLU A N 1
ATOM 742 C CA . GLU A 1 92 ? -10.678 -2.726 10.074 1.00 96.06 92 GLU A CA 1
ATOM 743 C C . GLU A 1 92 ? -12.006 -3.382 10.467 1.00 96.06 92 GLU A C 1
ATOM 745 O O . GLU A 1 92 ? -12.422 -3.279 11.620 1.00 96.06 92 GLU A O 1
ATOM 750 N N . GLU A 1 93 ? -12.628 -4.139 9.557 1.00 96.12 93 GLU A N 1
ATOM 751 C CA . GLU A 1 93 ? -13.862 -4.888 9.835 1.00 96.12 93 GLU A CA 1
ATOM 752 C C . GLU A 1 93 ? -13.690 -5.871 11.003 1.00 96.12 93 GLU A C 1
ATOM 754 O O . GLU A 1 93 ? -14.544 -5.954 11.890 1.00 96.12 93 GLU A O 1
ATOM 759 N N . LYS A 1 94 ? -12.566 -6.600 11.041 1.00 95.56 94 LYS A N 1
ATOM 760 C CA . LYS A 1 94 ? -12.253 -7.525 12.141 1.00 95.56 94 LYS A CA 1
ATOM 761 C C . LYS A 1 94 ? -12.070 -6.798 13.466 1.00 95.56 94 LYS A C 1
ATOM 763 O O . LYS A 1 94 ? -12.589 -7.268 14.476 1.00 95.56 94 LYS A O 1
ATOM 768 N N . ILE A 1 95 ? -11.342 -5.683 13.473 1.00 94.94 95 ILE A N 1
ATOM 769 C CA . ILE A 1 95 ? -11.126 -4.878 14.680 1.00 94.94 95 ILE A CA 1
ATOM 770 C C . ILE A 1 95 ? -12.463 -4.342 15.188 1.00 94.94 95 ILE A C 1
ATOM 772 O O . ILE A 1 95 ? -12.765 -4.491 16.369 1.00 94.94 95 ILE A O 1
ATOM 776 N N . PHE A 1 96 ? -13.300 -3.799 14.304 1.00 94.06 96 PHE A N 1
ATOM 777 C CA . PHE A 1 96 ? -14.618 -3.293 14.678 1.00 94.06 96 PHE A CA 1
ATOM 778 C C . PHE A 1 96 ? -15.509 -4.394 15.270 1.00 94.06 96 PHE A C 1
ATOM 780 O O . PHE A 1 96 ? -16.129 -4.201 16.315 1.00 94.06 96 PHE A O 1
ATOM 787 N N . ALA A 1 97 ? -15.523 -5.582 14.659 1.00 92.56 97 ALA A N 1
ATOM 788 C CA 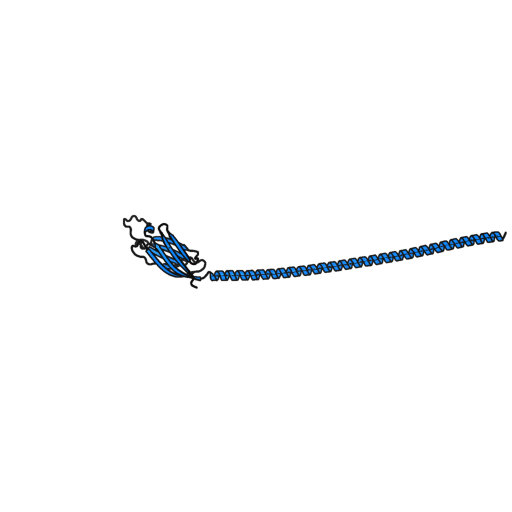. ALA A 1 97 ? -16.258 -6.727 15.189 1.00 92.56 97 ALA A CA 1
ATOM 789 C C . ALA A 1 97 ? -15.733 -7.182 16.563 1.00 92.56 97 ALA A C 1
ATOM 791 O O . ALA A 1 97 ? -16.528 -7.516 17.442 1.00 92.56 97 ALA A O 1
ATOM 792 N N . GLN A 1 98 ? -14.412 -7.177 16.769 1.00 91.50 98 GLN A N 1
ATOM 793 C CA . GLN A 1 98 ? -13.805 -7.521 18.058 1.00 91.50 98 GLN A CA 1
ATOM 794 C C . GLN A 1 98 ? -14.122 -6.491 19.143 1.00 91.50 98 GLN A C 1
ATOM 796 O O . GLN A 1 98 ? -14.441 -6.889 20.260 1.00 91.50 98 GLN A O 1
ATOM 801 N N . ILE A 1 99 ? -14.079 -5.196 18.817 1.00 86.94 99 ILE A N 1
ATOM 802 C CA . ILE A 1 99 ? -14.473 -4.118 19.735 1.00 86.94 99 ILE A CA 1
ATOM 803 C C . ILE A 1 99 ? -15.933 -4.302 20.139 1.00 86.94 99 ILE A C 1
ATOM 805 O O . ILE A 1 99 ? -16.223 -4.378 21.328 1.00 86.94 99 ILE A O 1
ATOM 809 N N . LYS A 1 100 ? -16.831 -4.492 19.166 1.00 84.06 100 LYS A N 1
ATOM 810 C CA . LYS A 1 100 ? -18.254 -4.709 19.440 1.00 84.06 100 LYS A CA 1
ATOM 811 C C . LYS A 1 100 ? -18.491 -5.930 20.336 1.00 84.06 100 LYS A C 1
ATOM 813 O O . LYS A 1 100 ? -19.241 -5.849 21.300 1.00 84.06 100 LYS A O 1
ATOM 818 N N . GLN A 1 101 ? -17.817 -7.051 20.069 1.00 79.69 101 GLN A N 1
ATOM 819 C CA . GLN A 1 101 ? -17.906 -8.234 20.933 1.00 79.69 101 GLN A CA 1
ATOM 820 C C . GLN A 1 101 ? -17.336 -8.000 22.337 1.00 79.69 101 GLN A C 1
ATOM 822 O O . GLN A 1 101 ? -17.813 -8.604 23.294 1.00 79.69 101 GLN A O 1
ATOM 827 N N . ALA A 1 102 ? -16.284 -7.192 22.475 1.00 75.44 102 ALA A N 1
ATOM 828 C CA . ALA A 1 102 ? -15.722 -6.855 23.779 1.00 75.44 102 ALA A CA 1
ATOM 829 C C . ALA A 1 102 ? -16.684 -5.968 24.581 1.00 75.44 102 ALA A C 1
ATOM 831 O O . ALA A 1 102 ? -16.894 -6.226 25.762 1.00 75.44 102 ALA A O 1
ATOM 832 N N . GLU A 1 103 ? -17.318 -4.993 23.927 1.00 70.44 103 GLU A N 1
ATOM 833 C CA . GLU A 1 103 ? -18.355 -4.147 24.525 1.00 70.44 103 GLU A CA 1
ATOM 834 C C . GLU A 1 103 ? -19.570 -4.975 24.968 1.00 70.44 103 GLU A C 1
ATOM 836 O O . GLU A 1 103 ? -19.986 -4.881 26.119 1.00 70.44 103 GLU A O 1
ATOM 841 N N . GLU A 1 104 ? -20.070 -5.874 24.114 1.00 69.62 104 GLU A N 1
ATOM 842 C CA . GLU A 1 104 ? -21.179 -6.782 24.454 1.00 69.62 104 GLU A CA 1
ATOM 843 C C . GLU A 1 104 ? -20.845 -7.726 25.623 1.00 69.62 104 GLU A C 1
ATOM 845 O O . GLU A 1 104 ? -21.739 -8.141 26.356 1.00 69.62 104 GLU A O 1
ATOM 850 N N . LYS A 1 105 ? -19.568 -8.080 25.821 1.00 67.06 105 LYS A N 1
ATOM 851 C CA . LYS A 1 105 ? -19.128 -8.897 26.966 1.00 67.06 105 LYS A CA 1
ATOM 852 C C . LYS A 1 105 ? -19.014 -8.104 28.268 1.00 67.06 105 LYS A C 1
ATOM 854 O O . LYS A 1 105 ? -19.069 -8.725 29.336 1.00 67.06 105 LYS A O 1
ATOM 859 N N . GLU A 1 106 ? -18.793 -6.791 28.205 1.00 63.53 106 GLU A N 1
ATOM 860 C CA . GLU A 1 106 ? -18.773 -5.928 29.394 1.00 63.53 106 GLU A CA 1
ATOM 861 C C . GLU A 1 106 ? -20.183 -5.705 29.951 1.00 63.53 106 GLU A C 1
ATOM 863 O O . GLU A 1 106 ? -20.344 -5.694 31.171 1.00 63.53 106 GLU A O 1
ATOM 868 N N . ASP A 1 107 ? -21.203 -5.628 29.095 1.00 65.38 107 ASP A N 1
ATOM 869 C CA . ASP A 1 107 ? -22.597 -5.584 29.535 1.00 65.38 107 ASP A CA 1
ATOM 870 C C . ASP A 1 107 ? -23.004 -6.929 30.170 1.00 65.38 107 ASP A C 1
ATOM 872 O O . ASP A 1 107 ? -22.795 -8.008 29.608 1.00 65.38 107 ASP A O 1
ATOM 876 N N . GLY A 1 108 ? -23.554 -6.900 31.388 1.00 67.38 108 GLY A N 1
ATOM 877 C CA . GLY A 1 108 ? -23.854 -8.123 32.133 1.00 67.38 108 GLY A CA 1
ATOM 878 C C . GLY A 1 108 ? -24.910 -7.943 33.215 1.00 67.38 108 GLY A C 1
ATOM 879 O O . GLY A 1 108 ? -25.137 -6.854 33.733 1.00 67.38 108 GLY A O 1
ATOM 880 N N . LEU A 1 109 ? -25.576 -9.034 33.585 1.00 70.19 109 LEU A N 1
ATOM 881 C CA . LEU A 1 109 ? -26.395 -9.056 34.792 1.00 70.19 109 LEU A CA 1
ATOM 882 C C . LEU A 1 109 ? -25.453 -9.224 35.989 1.00 70.19 109 LEU A C 1
ATOM 884 O O . LEU A 1 109 ? -24.665 -10.167 36.025 1.00 70.19 109 LEU A O 1
ATOM 888 N N . TYR A 1 110 ? -25.497 -8.311 36.953 1.00 72.12 110 TYR A N 1
ATOM 889 C CA . TYR A 1 110 ? -24.703 -8.405 38.174 1.00 72.12 110 TYR A CA 1
ATOM 890 C C . TYR A 1 110 ? -25.628 -8.665 39.368 1.00 72.12 110 TYR A C 1
ATOM 892 O O . TYR A 1 110 ? -26.809 -8.332 39.386 1.00 72.12 110 TYR A O 1
ATOM 900 N N . ARG A 1 111 ? -25.093 -9.309 40.393 1.00 72.44 111 ARG A N 1
ATOM 901 C CA . ARG A 1 111 ? -25.728 -9.444 41.699 1.00 72.44 111 ARG A CA 1
ATOM 902 C C . ARG A 1 111 ? -24.856 -8.690 42.677 1.00 72.44 111 ARG A C 1
ATOM 904 O O . ARG A 1 111 ? -23.668 -8.996 42.805 1.00 72.44 111 ARG A O 1
ATOM 911 N N . ILE A 1 112 ? -25.437 -7.730 43.385 1.00 72.88 112 ILE A N 1
ATOM 912 C CA . ILE A 1 112 ? -24.851 -7.281 44.641 1.00 72.88 112 ILE A CA 1
ATOM 913 C C . 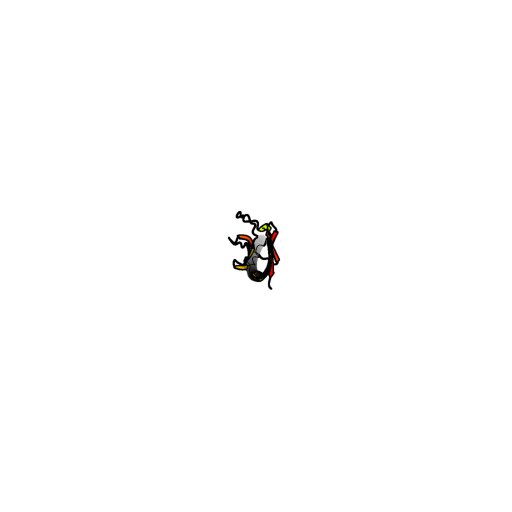ILE A 1 112 ? -25.099 -8.418 45.625 1.00 72.88 112 ILE A C 1
ATOM 915 O O . ILE A 1 112 ? -26.209 -8.595 46.134 1.00 72.88 112 ILE A O 1
ATOM 919 N N . ARG A 1 113 ? -24.067 -9.240 45.832 1.00 71.88 113 ARG A N 1
ATOM 920 C CA . ARG A 1 113 ? -24.141 -10.402 46.722 1.00 71.88 113 ARG A CA 1
ATOM 921 C C . ARG A 1 113 ? -24.356 -9.943 48.156 1.00 71.88 113 ARG A C 1
ATOM 923 O O . ARG A 1 113 ? -25.112 -10.575 48.883 1.00 71.88 113 ARG A O 1
ATOM 930 N N . GLN A 1 114 ? -23.661 -8.882 48.544 1.00 75.44 114 GLN A N 1
ATOM 931 C CA . GLN A 1 114 ? -23.641 -8.410 49.914 1.00 75.44 114 GLN A CA 1
ATOM 932 C C . GLN A 1 114 ? -23.395 -6.904 49.917 1.00 75.44 114 GLN A C 1
ATOM 934 O O . GLN A 1 114 ? -22.419 -6.424 49.341 1.00 75.44 114 GLN A O 1
ATOM 939 N N . VAL A 1 115 ? -24.304 -6.177 50.546 1.00 74.25 115 VAL A N 1
ATOM 940 C CA . VAL A 1 115 ? -24.122 -4.813 51.025 1.00 74.25 115 VAL A CA 1
ATOM 941 C C . VAL A 1 115 ? -23.951 -4.940 52.526 1.00 74.25 115 VAL A C 1
ATOM 943 O O . VAL A 1 115 ? -24.898 -5.346 53.200 1.00 74.25 115 VAL A O 1
ATOM 946 N N . ILE A 1 116 ? -22.772 -4.605 53.029 1.00 76.06 116 ILE A N 1
ATOM 947 C CA . ILE A 1 116 ? -22.547 -4.405 54.455 1.00 76.06 116 ILE A CA 1
ATOM 948 C C . ILE A 1 116 ? -22.463 -2.906 54.657 1.00 76.06 116 ILE A C 1
ATOM 950 O O . ILE A 1 116 ? -21.546 -2.263 54.153 1.00 76.06 116 ILE A O 1
ATOM 954 N N . VAL A 1 117 ? -23.425 -2.344 55.371 1.00 72.00 117 VAL A N 1
ATOM 955 C CA . VAL A 1 117 ? -23.297 -0.977 55.873 1.00 72.00 117 VAL A CA 1
ATOM 956 C C . VAL A 1 117 ? -23.080 -1.074 57.358 1.00 72.00 117 VAL A C 1
ATOM 958 O O . VAL A 1 117 ? -23.927 -1.635 58.043 1.00 72.00 117 VAL A O 1
ATOM 961 N N . HIS A 1 118 ? -21.957 -0.549 57.819 1.00 78.62 118 HIS A N 1
ATOM 962 C CA . HIS A 1 118 ? -21.652 -0.367 59.221 1.00 78.62 118 HIS A CA 1
ATOM 963 C C . HIS A 1 118 ? -21.594 1.129 59.499 1.00 78.62 118 HIS A C 1
ATOM 965 O O . HIS A 1 118 ? -20.845 1.845 58.832 1.00 78.62 118 HIS A O 1
ATOM 971 N N . ILE A 1 119 ? -22.386 1.592 60.458 1.00 71.75 119 ILE A N 1
ATOM 972 C CA . ILE A 1 119 ? -22.312 2.969 60.938 1.00 71.75 119 ILE A CA 1
ATOM 973 C C . ILE A 1 119 ? -21.904 2.930 62.402 1.00 71.75 119 ILE A C 1
ATOM 975 O O . ILE A 1 119 ? -22.537 2.226 63.192 1.00 71.75 119 ILE A O 1
ATOM 979 N N . ASP A 1 120 ? -20.835 3.657 62.707 1.00 72.81 120 ASP A N 1
ATOM 980 C CA . ASP A 1 120 ? -20.320 3.883 64.051 1.00 72.81 120 ASP A CA 1
ATOM 981 C C . ASP A 1 120 ? -21.107 5.032 64.698 1.00 72.81 120 ASP A C 1
ATOM 983 O O . ASP A 1 120 ? -21.279 6.097 64.097 1.00 72.81 120 ASP A O 1
ATOM 987 N N . GLY A 1 121 ? -21.556 4.833 65.937 1.00 64.75 121 GLY A N 1
ATOM 988 C CA . GLY A 1 121 ? -22.261 5.825 66.751 1.00 64.75 121 GLY A CA 1
ATOM 989 C C . GLY A 1 121 ? -21.587 7.197 66.813 1.00 64.75 121 GLY A C 1
ATOM 990 O O . GLY A 1 121 ? -22.261 8.218 66.940 1.00 64.75 121 GLY A O 1
ATOM 991 N N . ASN A 1 122 ? -20.262 7.242 66.676 1.00 67.00 122 ASN A N 1
ATOM 992 C CA . ASN A 1 122 ? -19.476 8.473 66.697 1.00 67.00 122 ASN A CA 1
ATOM 993 C C . ASN A 1 122 ? -19.564 9.286 65.391 1.00 67.00 122 ASN A C 1
ATOM 995 O O . ASN A 1 122 ? -19.144 10.444 65.375 1.00 67.00 122 ASN A O 1
ATOM 999 N N . ASP A 1 123 ? -20.091 8.720 64.300 1.00 65.38 123 ASP A N 1
ATOM 1000 C CA . ASP A 1 123 ? -20.328 9.444 63.041 1.00 65.38 123 ASP A CA 1
ATOM 1001 C C . ASP A 1 123 ? -21.661 10.208 63.017 1.00 65.38 123 ASP A C 1
ATOM 1003 O O . ASP A 1 123 ? -21.844 11.077 62.168 1.00 65.38 123 ASP A O 1
ATOM 1007 N N . PHE A 1 124 ? -22.560 9.956 63.973 1.00 64.81 124 PHE A N 1
ATOM 1008 C CA . PHE A 1 124 ? -23.844 10.659 64.110 1.00 64.81 124 PHE A CA 1
ATOM 1009 C C . PHE A 1 124 ? -23.741 12.001 64.846 1.00 64.81 124 PHE A C 1
ATOM 1011 O O . PHE A 1 124 ? -24.742 12.653 65.133 1.00 64.81 124 PHE A O 1
ATOM 1018 N N . VAL A 1 125 ? -22.524 12.442 65.168 1.00 57.53 125 VAL A N 1
ATOM 1019 C CA . VAL A 1 125 ? -22.275 13.681 65.912 1.00 57.53 125 VAL A CA 1
ATOM 1020 C C . VAL A 1 125 ? -22.356 14.869 64.948 1.00 57.53 125 VAL A C 1
ATOM 1022 O O . VAL A 1 125 ? -21.335 15.435 64.554 1.00 57.53 125 VAL A O 1
ATOM 1025 N N . GLY A 1 126 ? -23.564 15.218 64.494 1.00 53.06 126 GLY A N 1
ATOM 1026 C CA . GLY A 1 126 ? -23.692 16.199 63.420 1.00 53.06 126 GLY A CA 1
ATOM 1027 C C . GLY A 1 126 ? -25.084 16.713 63.072 1.00 53.06 126 GLY A C 1
ATOM 1028 O O . GLY A 1 126 ? -25.386 16.772 61.891 1.00 53.06 126 GLY A O 1
ATOM 1029 N N . ASN A 1 127 ? -25.873 17.169 64.046 1.00 47.62 127 ASN A N 1
ATOM 1030 C CA . ASN A 1 127 ? -26.581 18.452 63.929 1.00 47.62 127 ASN A CA 1
ATOM 1031 C C . ASN A 1 127 ? -27.113 18.869 65.304 1.00 47.62 127 ASN A C 1
ATOM 1033 O O . ASN A 1 127 ? -28.119 18.383 65.797 1.00 47.62 127 ASN A O 1
ATOM 1037 N N . ASP A 1 128 ? -26.353 19.748 65.946 1.00 51.38 128 ASP A N 1
ATOM 1038 C CA . ASP A 1 128 ? -26.640 20.342 67.244 1.00 51.38 128 ASP A CA 1
ATOM 1039 C C . ASP A 1 128 ? -27.814 21.329 67.098 1.00 51.38 128 ASP A C 1
ATOM 1041 O O . ASP A 1 128 ? -27.625 22.493 66.735 1.00 51.38 128 ASP A O 1
ATOM 1045 N N . ASP A 1 129 ? -29.039 20.871 67.356 1.00 48.56 129 ASP A N 1
ATOM 1046 C CA . ASP A 1 129 ? -30.211 21.730 67.564 1.00 48.56 129 ASP A CA 1
ATOM 1047 C C . ASP A 1 129 ? -30.284 22.272 69.011 1.00 48.56 129 ASP A C 1
ATOM 1049 O O . ASP A 1 129 ? -31.264 22.907 69.410 1.00 48.56 129 ASP A O 1
ATOM 1053 N N . GLY A 1 130 ? -29.215 22.109 69.806 1.00 47.06 130 GLY A N 1
ATOM 1054 C CA . GLY A 1 130 ? -29.100 22.684 71.147 1.00 47.06 130 GLY A CA 1
ATOM 1055 C C . GLY A 1 130 ? -30.024 22.035 72.183 1.00 47.06 130 GLY A C 1
ATOM 1056 O O . GLY A 1 130 ? -30.206 22.578 73.281 1.00 47.06 130 GLY A O 1
ATOM 1057 N N . GLY A 1 131 ? -30.613 20.881 71.859 1.00 48.00 131 GLY A N 1
ATOM 1058 C CA . GLY A 1 131 ? -31.391 20.065 72.778 1.00 48.00 131 GLY A CA 1
ATOM 1059 C C . GLY A 1 131 ? -30.492 19.340 73.779 1.00 48.00 131 GLY A C 1
ATOM 1060 O O . GLY A 1 131 ? -29.520 18.685 73.433 1.00 48.00 131 GLY A O 1
ATOM 1061 N N . THR A 1 132 ? -30.830 19.399 75.063 1.00 46.41 132 THR A N 1
ATOM 1062 C CA . THR A 1 132 ? -30.084 18.735 76.154 1.00 46.41 132 THR A CA 1
ATOM 1063 C C . THR A 1 132 ? -30.240 17.202 76.187 1.00 46.41 132 THR A C 1
ATOM 1065 O O . THR A 1 132 ? -29.906 16.570 77.191 1.00 46.41 132 THR A O 1
ATOM 1068 N N . GLY A 1 133 ? -30.736 16.594 75.107 1.00 54.25 133 GLY A N 1
ATOM 1069 C CA . GLY A 1 133 ? -30.917 15.154 74.965 1.00 54.25 133 GLY A CA 1
ATOM 1070 C C . GLY A 1 133 ? -30.179 14.647 73.735 1.00 54.25 133 GLY A C 1
ATOM 1071 O O . GLY A 1 133 ? -30.558 14.974 72.621 1.00 54.25 133 GLY A O 1
ATOM 1072 N N . TYR A 1 134 ? -29.145 13.832 73.943 1.00 60.56 134 TYR A N 1
ATOM 1073 C CA . TYR A 1 134 ? -28.584 12.997 72.884 1.00 60.56 134 TYR A CA 1
ATOM 1074 C C . TYR A 1 134 ? -29.615 11.910 72.566 1.00 60.56 134 TYR A C 1
ATOM 1076 O O . TYR A 1 134 ? -29.681 10.903 73.278 1.00 60.56 134 TYR A O 1
ATOM 1084 N N . TYR A 1 135 ? -30.463 12.141 71.566 1.00 68.44 135 TYR A N 1
ATOM 1085 C CA . TYR A 1 135 ? -31.296 11.078 71.018 1.00 68.44 135 TYR A CA 1
ATOM 1086 C C . TYR A 1 135 ? -30.416 10.160 70.181 1.00 68.44 135 TYR A C 1
ATOM 1088 O O . TYR A 1 135 ? -29.451 10.597 69.555 1.00 68.44 135 TYR A O 1
ATOM 1096 N N . ALA A 1 136 ? -30.682 8.864 70.284 1.00 71.88 136 ALA A N 1
ATOM 1097 C CA . ALA A 1 136 ? -29.964 7.893 69.490 1.00 71.88 136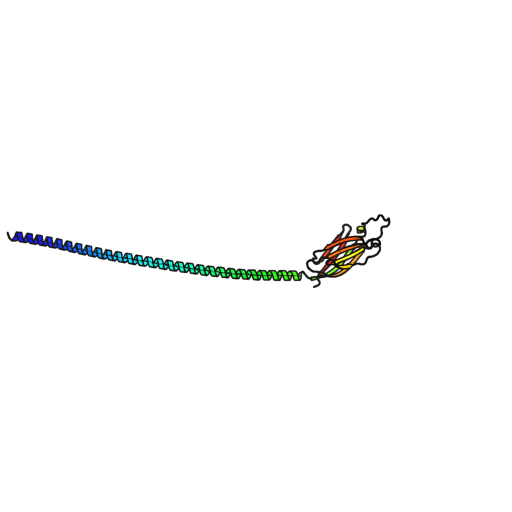 ALA A CA 1
ATOM 1098 C C . ALA A 1 136 ? -30.590 7.879 68.087 1.00 71.88 136 ALA A C 1
ATOM 1100 O O . ALA A 1 136 ? -31.815 7.870 67.994 1.00 71.88 136 ALA A O 1
ATOM 1101 N N . PRO A 1 137 ? -29.775 7.852 67.025 1.00 74.94 137 PRO A N 1
ATOM 1102 C CA . PRO A 1 137 ? -30.265 7.978 65.658 1.00 74.94 137 PRO A CA 1
ATOM 1103 C C . PRO A 1 137 ? -31.133 6.773 65.254 1.00 74.94 137 PRO A C 1
ATOM 1105 O O . PRO A 1 137 ? -30.967 5.654 65.770 1.00 74.94 137 PRO A O 1
ATOM 1108 N N . GLU A 1 138 ? -32.009 6.980 64.272 1.00 82.50 138 GLU A N 1
ATOM 1109 C CA . GLU A 1 138 ? -32.768 5.961 63.539 1.00 82.50 138 GLU A CA 1
ATOM 1110 C C . GLU A 1 138 ? -32.240 5.784 62.095 1.00 82.50 138 GLU A C 1
ATOM 1112 O O . GLU A 1 138 ? -32.960 6.022 61.113 1.00 82.50 138 GLU A O 1
ATOM 1117 N N . PRO A 1 139 ? -30.988 5.329 61.900 1.00 81.25 139 PRO A N 1
ATOM 1118 C CA . PRO A 1 139 ? -30.373 5.338 60.585 1.00 81.25 139 PRO A CA 1
ATOM 1119 C C . PRO A 1 139 ? -31.028 4.375 59.594 1.00 81.25 139 PRO A C 1
ATOM 1121 O O . PRO A 1 139 ? -31.446 3.270 59.937 1.00 81.25 139 PRO A O 1
ATOM 1124 N N . TYR A 1 140 ? -31.021 4.727 58.316 1.00 84.62 140 TYR A N 1
ATOM 1125 C CA . TYR A 1 140 ? -31.367 3.824 57.228 1.00 84.62 140 TYR A CA 1
ATOM 1126 C C . TYR A 1 140 ? -30.551 4.113 55.972 1.00 84.62 140 TYR A C 1
ATOM 1128 O O . TYR A 1 140 ? -30.031 5.204 55.756 1.00 84.62 140 TYR A O 1
ATOM 1136 N N . VAL A 1 141 ? -30.439 3.106 55.112 1.00 84.50 141 VAL A N 1
ATOM 1137 C CA . VAL A 1 141 ? -29.655 3.160 53.881 1.00 84.50 141 VAL A CA 1
ATOM 1138 C C . VAL A 1 141 ? -30.594 3.052 52.700 1.00 84.50 141 VAL A C 1
ATOM 1140 O O . VAL A 1 141 ? -31.399 2.123 52.605 1.00 84.50 141 VAL A O 1
ATOM 1143 N N . ARG A 1 142 ? -30.436 3.976 51.762 1.00 88.44 142 ARG A N 1
ATOM 1144 C CA . ARG A 1 142 ? -31.080 3.969 50.459 1.00 88.44 142 ARG A CA 1
ATOM 1145 C C . ARG A 1 142 ? -30.029 3.711 49.388 1.00 88.44 142 ARG A C 1
ATOM 1147 O O . ARG A 1 142 ? -29.040 4.431 49.316 1.00 88.44 142 ARG A O 1
ATOM 1154 N N . ILE A 1 143 ? -30.256 2.729 48.520 1.00 86.19 143 ILE A N 1
ATOM 1155 C CA . ILE A 1 143 ? -29.427 2.494 47.329 1.00 86.19 143 ILE A CA 1
ATOM 1156 C C . ILE A 1 143 ? -30.266 2.743 46.085 1.00 86.19 143 ILE A C 1
ATOM 1158 O O . ILE A 1 143 ? -31.384 2.232 45.951 1.00 86.19 143 ILE A O 1
ATOM 1162 N N . ARG A 1 144 ? -29.704 3.510 45.153 1.00 89.38 144 ARG A N 1
ATOM 1163 C CA . ARG A 1 144 ? -30.293 3.823 43.858 1.00 89.38 144 ARG A CA 1
ATOM 1164 C C . ARG A 1 144 ? -29.405 3.341 42.720 1.00 89.38 144 ARG A C 1
ATOM 1166 O O . ARG A 1 144 ? -28.191 3.510 42.740 1.00 89.38 144 ARG A O 1
ATOM 1173 N N . HIS A 1 145 ? -30.033 2.799 41.686 1.00 87.00 145 HIS A N 1
ATOM 1174 C CA . HIS A 1 145 ? -29.405 2.473 40.409 1.00 87.00 145 HIS A CA 1
ATOM 1175 C C . HIS A 1 145 ? -30.010 3.372 39.336 1.00 87.00 145 HIS A C 1
ATOM 1177 O O . HIS A 1 145 ? -31.229 3.400 39.154 1.00 87.00 145 HIS A O 1
ATOM 1183 N N . ASN A 1 146 ? -29.167 4.171 38.678 1.00 88.38 146 ASN A N 1
ATOM 1184 C CA . ASN A 1 146 ? -29.584 5.193 37.711 1.00 88.38 146 ASN A CA 1
ATOM 1185 C C . ASN A 1 146 ? -30.687 6.127 38.249 1.00 88.38 146 ASN A C 1
ATOM 1187 O O . ASN A 1 146 ? -31.638 6.465 37.546 1.00 88.38 146 ASN A O 1
ATOM 1191 N N . GLY A 1 147 ? -30.577 6.514 39.524 1.00 89.38 147 GLY A N 1
ATOM 1192 C CA . GLY A 1 147 ? -31.539 7.383 40.206 1.00 89.38 147 GLY A CA 1
ATOM 1193 C C . GLY A 1 147 ? -32.826 6.694 40.680 1.00 89.38 147 GLY A C 1
ATOM 1194 O O . GLY A 1 147 ? -33.628 7.328 41.362 1.00 89.38 147 GLY A O 1
ATOM 1195 N N . LYS A 1 148 ? -33.035 5.404 40.384 1.00 90.50 148 LYS A N 1
ATOM 1196 C CA . LYS A 1 148 ? -34.178 4.631 40.890 1.00 90.50 148 LYS A CA 1
ATOM 1197 C C . LYS A 1 148 ? -33.793 3.866 42.150 1.00 90.50 148 LYS A C 1
ATOM 1199 O O . LYS A 1 148 ? -32.813 3.132 4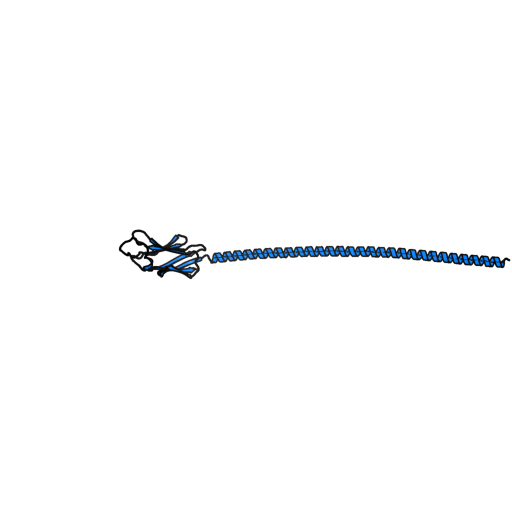2.135 1.00 90.50 148 LYS A O 1
ATOM 1204 N N . GLU A 1 149 ? -34.581 3.992 43.214 1.00 92.06 149 GLU A N 1
ATOM 1205 C CA . GLU A 1 149 ? -34.399 3.206 44.440 1.00 92.06 149 GLU A CA 1
ATOM 1206 C C . GLU A 1 149 ? -34.556 1.704 44.162 1.00 92.06 149 GLU A C 1
ATOM 1208 O O . GLU A 1 149 ? -35.542 1.268 43.561 1.00 92.06 149 GLU A O 1
ATOM 1213 N N . ILE A 1 150 ? -33.550 0.931 44.575 1.00 87.62 150 ILE A N 1
ATOM 1214 C CA . ILE A 1 150 ? -33.511 -0.533 44.444 1.00 87.62 150 ILE A CA 1
ATOM 1215 C C . ILE A 1 150 ? -33.431 -1.241 45.796 1.00 87.62 150 ILE A C 1
ATOM 1217 O O . ILE A 1 150 ? -33.736 -2.428 45.882 1.00 87.62 150 ILE A O 1
ATOM 1221 N N . LEU A 1 151 ? -33.027 -0.525 46.844 1.00 87.62 151 LEU A N 1
ATOM 1222 C CA . LEU A 1 151 ? -32.948 -1.041 48.199 1.00 87.62 151 LEU A CA 1
ATOM 1223 C C . LEU A 1 151 ? -33.180 0.100 49.190 1.00 87.62 151 LEU A C 1
ATOM 1225 O O . LEU A 1 151 ? -32.579 1.167 49.064 1.00 87.62 151 LEU A O 1
ATOM 1229 N N . LEU A 1 152 ? -34.004 -0.175 50.194 1.00 89.25 152 LEU A N 1
ATOM 1230 C CA . LEU A 1 152 ? -34.178 0.646 51.381 1.00 89.25 152 LEU A CA 1
ATOM 1231 C C . LEU A 1 152 ? -34.084 -0.271 52.604 1.00 89.25 152 LEU A C 1
ATOM 1233 O O . LEU A 1 152 ? -34.822 -1.258 52.693 1.00 89.25 152 LEU A O 1
ATOM 1237 N N . THR A 1 153 ? -33.154 -0.001 53.518 1.00 86.06 153 THR A N 1
ATOM 1238 C CA . THR A 1 153 ? -33.009 -0.809 54.735 1.00 86.06 153 THR A CA 1
ATOM 1239 C C . THR A 1 153 ? -34.026 -0.405 55.803 1.00 86.06 153 THR A C 1
ATOM 1241 O O . THR A 1 153 ? -34.666 0.643 55.734 1.00 86.06 153 THR A O 1
ATOM 1244 N N . LYS A 1 154 ? -34.221 -1.274 56.802 1.00 85.75 154 LYS A N 1
ATOM 1245 C CA . LYS A 1 154 ? -35.037 -0.945 57.979 1.00 85.75 154 LYS A CA 1
ATOM 1246 C C . LYS A 1 154 ? -34.315 0.099 58.830 1.00 85.75 154 LYS A C 1
ATOM 1248 O O . LYS A 1 154 ? -33.103 -0.017 58.980 1.00 85.75 154 LYS A O 1
ATOM 1253 N N . HIS A 1 155 ? -35.070 0.996 59.454 1.00 84.56 155 HIS A N 1
ATOM 1254 C CA . HIS A 1 155 ? -34.580 1.949 60.450 1.00 84.56 155 HIS A CA 1
ATOM 1255 C C . HIS A 1 155 ? -34.716 1.328 61.856 1.00 84.56 155 HIS A C 1
ATOM 1257 O O . HIS A 1 155 ? -35.835 1.079 62.316 1.00 84.56 155 HIS A O 1
ATOM 1263 N N . PRO A 1 156 ? -33.619 0.923 62.516 1.00 81.62 156 PRO A N 1
ATOM 1264 C CA . PRO A 1 156 ? -33.670 0.498 63.903 1.00 81.62 156 PRO A CA 1
ATOM 1265 C C . PRO A 1 156 ? -33.824 1.724 64.803 1.00 81.62 156 PRO A C 1
ATOM 1267 O O . PRO A 1 156 ? -33.100 2.695 64.642 1.00 81.62 156 PRO A O 1
ATOM 1270 N N . GLN A 1 157 ? -34.747 1.652 65.757 1.00 80.44 157 GLN A N 1
ATOM 1271 C CA . GLN A 1 157 ? -34.998 2.760 66.674 1.00 80.44 157 GLN A CA 1
ATOM 1272 C C . GLN A 1 157 ? -33.900 2.875 67.726 1.00 80.44 157 GLN A C 1
ATOM 1274 O O . GLN A 1 157 ? -33.488 1.850 68.283 1.00 80.44 157 GLN A O 1
ATOM 1279 N N . ASP A 1 158 ? -33.489 4.109 68.010 1.00 77.94 158 ASP A N 1
ATOM 1280 C CA . ASP A 1 158 ? -32.571 4.475 69.086 1.00 77.94 158 ASP A CA 1
ATOM 1281 C C . ASP A 1 158 ? -31.258 3.662 69.088 1.00 77.94 158 ASP A C 1
ATOM 1283 O O . ASP A 1 158 ? -30.843 3.110 70.119 1.00 77.94 158 ASP A O 1
ATOM 1287 N N . LYS A 1 159 ? -30.587 3.541 67.931 1.00 76.62 159 LYS A N 1
ATOM 1288 C CA . LYS A 1 159 ? -29.357 2.737 67.809 1.00 76.62 159 LYS A CA 1
ATOM 1289 C C . LYS A 1 159 ? -28.166 3.515 67.266 1.00 76.62 159 LYS A C 1
ATOM 1291 O O . LYS A 1 159 ? -28.052 3.742 66.070 1.00 76.62 159 LYS A O 1
ATOM 1296 N N . TRP A 1 160 ? -27.198 3.733 68.155 1.00 74.44 160 TRP A N 1
ATOM 1297 C CA . TRP A 1 160 ? -25.882 4.293 67.840 1.00 74.44 160 TRP A CA 1
ATOM 1298 C C . TRP A 1 160 ? -25.093 3.458 66.828 1.00 74.44 160 TRP A C 1
ATOM 1300 O O . TRP A 1 160 ? -24.593 4.005 65.860 1.00 74.44 160 TRP A O 1
ATOM 1310 N N . ASP A 1 161 ? -25.034 2.135 67.000 1.00 79.50 161 ASP A N 1
ATOM 1311 C CA . ASP A 1 161 ? -24.301 1.261 66.082 1.00 79.50 161 ASP A CA 1
ATOM 1312 C C . ASP A 1 161 ? -25.260 0.376 65.297 1.00 79.50 161 ASP A C 1
ATOM 1314 O O . ASP A 1 161 ? -26.047 -0.399 65.865 1.00 79.50 161 ASP A O 1
ATOM 1318 N N . CYS A 1 162 ? -25.161 0.452 63.973 1.00 76.62 162 CYS A N 1
ATOM 1319 C CA . CYS A 1 162 ? -26.019 -0.312 63.083 1.00 76.62 162 CYS A CA 1
ATOM 1320 C C . CYS A 1 162 ? -25.217 -1.012 61.996 1.00 76.62 162 CYS A C 1
ATOM 1322 O O . CYS A 1 162 ? -24.377 -0.413 61.327 1.00 76.62 162 CYS A O 1
ATOM 1324 N N . THR A 1 163 ? -25.543 -2.290 61.795 1.00 82.06 163 THR A N 1
ATOM 1325 C CA . THR A 1 163 ? -25.048 -3.069 60.667 1.00 82.06 163 THR A CA 1
ATOM 1326 C C . THR A 1 163 ? -26.222 -3.633 59.880 1.00 82.06 163 THR A C 1
ATOM 1328 O O . THR A 1 163 ? -27.061 -4.344 60.440 1.00 82.06 163 THR A O 1
ATOM 1331 N N . TRP A 1 164 ? -26.267 -3.354 58.577 1.00 82.56 164 TRP A N 1
ATOM 1332 C CA . TRP A 1 164 ? -27.195 -4.005 57.652 1.00 82.56 164 TRP A CA 1
ATOM 1333 C C . TRP A 1 164 ? -26.434 -4.905 56.706 1.00 82.56 164 TRP A C 1
ATOM 1335 O O . TRP A 1 164 ? -25.449 -4.486 56.107 1.00 82.56 164 TRP A O 1
ATOM 1345 N N . GLU A 1 165 ? -26.960 -6.110 56.530 1.00 83.62 165 GLU A N 1
ATOM 1346 C CA . GLU A 1 165 ? -26.521 -7.048 55.514 1.00 83.62 165 GLU A CA 1
ATOM 1347 C C . GLU A 1 165 ? -27.689 -7.317 54.565 1.00 83.62 165 GLU A C 1
ATOM 1349 O O . GLU A 1 165 ? -28.745 -7.808 54.974 1.00 83.62 165 GLU A O 1
ATOM 1354 N N . CYS A 1 166 ? -27.536 -6.946 53.297 1.00 78.38 166 CYS A N 1
ATOM 1355 C CA . CYS A 1 166 ? -28.576 -7.151 52.292 1.00 78.38 166 CYS A CA 1
ATOM 1356 C C . CYS A 1 166 ? -27.992 -7.503 50.923 1.00 78.38 166 CYS A C 1
ATOM 1358 O O . CYS A 1 166 ? -26.804 -7.332 50.671 1.00 78.38 166 CYS A O 1
ATOM 1360 N N . SER A 1 167 ? -28.830 -8.046 50.044 1.00 80.06 167 SER A N 1
ATOM 1361 C CA . SER A 1 167 ? -28.442 -8.465 48.696 1.00 80.06 167 SER A CA 1
ATOM 1362 C C . SER A 1 167 ? -29.489 -7.998 47.692 1.00 80.06 167 SER A C 1
ATOM 1364 O O . SER A 1 167 ? -30.680 -7.959 48.010 1.00 80.06 167 SER A O 1
ATOM 1366 N N . VAL A 1 168 ? -29.046 -7.607 46.497 1.00 80.62 168 VAL A N 1
ATOM 1367 C CA . VAL A 1 168 ? -29.933 -7.146 45.423 1.00 80.62 168 VAL A CA 1
ATOM 1368 C C . VAL A 1 168 ? -29.377 -7.544 44.058 1.00 80.62 168 VAL A C 1
ATOM 1370 O O . VAL A 1 168 ? -28.199 -7.354 43.758 1.00 80.62 168 VAL A O 1
ATOM 1373 N N . ASP A 1 169 ? -30.243 -8.095 43.213 1.00 79.56 169 ASP A N 1
ATOM 1374 C CA . ASP A 1 169 ? -29.916 -8.451 41.833 1.00 79.56 169 ASP A CA 1
ATOM 1375 C C . ASP A 1 169 ? -30.182 -7.254 40.926 1.00 79.56 169 ASP A C 1
ATOM 1377 O O . ASP A 1 169 ? -31.274 -6.683 40.968 1.00 79.56 169 ASP A O 1
ATOM 1381 N N . LEU A 1 170 ? -29.211 -6.873 40.093 1.00 77.75 170 LEU A N 1
ATOM 1382 C CA . LEU A 1 170 ? -29.364 -5.729 39.198 1.00 77.75 170 LEU A CA 1
ATOM 1383 C C . LEU A 1 170 ? -28.661 -5.934 37.853 1.00 77.75 170 LEU A C 1
ATOM 1385 O O . LEU A 1 170 ? -27.515 -6.363 37.752 1.00 77.75 170 LEU A O 1
ATOM 1389 N N . ALA A 1 171 ? -29.352 -5.599 36.769 1.00 77.44 171 ALA A N 1
ATOM 1390 C CA . ALA A 1 171 ? -28.721 -5.555 35.455 1.00 77.44 171 ALA A CA 1
ATOM 1391 C C . ALA A 1 171 ? -27.836 -4.314 35.388 1.00 77.44 171 ALA A C 1
ATOM 1393 O O . ALA A 1 171 ? -28.361 -3.212 35.513 1.00 77.44 171 ALA A O 1
ATOM 1394 N N . TRP A 1 172 ? -26.527 -4.489 35.197 1.00 75.88 172 TRP A N 1
ATOM 1395 C CA . TRP A 1 172 ? -25.591 -3.372 35.113 1.00 75.88 172 TRP A CA 1
ATOM 1396 C C . TRP A 1 172 ? -25.040 -3.248 33.698 1.00 75.88 172 TRP A C 1
ATOM 1398 O O . TRP A 1 172 ? -24.489 -4.192 33.131 1.00 75.88 172 TRP A O 1
ATOM 1408 N N . LYS A 1 173 ? -25.161 -2.056 33.134 1.00 74.12 173 LYS A N 1
ATOM 1409 C CA . LYS A 1 173 ? -24.633 -1.710 31.819 1.00 74.12 173 LYS A CA 1
ATOM 1410 C C . LYS A 1 173 ? -23.511 -0.702 31.946 1.00 74.12 173 LYS A C 1
ATOM 1412 O O . LYS A 1 173 ? -23.431 0.066 32.908 1.00 74.12 173 LYS A O 1
ATOM 1417 N N . LYS A 1 174 ? -22.629 -0.673 30.952 1.00 71.25 174 LYS A N 1
ATOM 1418 C CA . LYS A 1 174 ? -21.588 0.352 30.888 1.00 71.25 174 LYS A CA 1
ATOM 1419 C C . LYS A 1 174 ? -22.215 1.752 30.900 1.00 71.25 174 LYS A C 1
ATOM 1421 O O . LYS A 1 174 ? -23.022 2.087 30.039 1.00 71.25 174 LYS A O 1
ATOM 1426 N N . GLY A 1 175 ? -21.814 2.573 31.872 1.00 76.00 175 GLY A N 1
ATOM 1427 C CA . GLY A 1 175 ? -22.356 3.920 32.085 1.00 76.00 175 GLY A CA 1
ATOM 1428 C C . GLY A 1 175 ? -23.483 4.007 33.118 1.00 76.00 175 GLY A C 1
ATOM 1429 O O . GLY A 1 175 ? -23.898 5.122 33.439 1.00 76.00 175 GLY A O 1
ATOM 1430 N N . ASP A 1 176 ? -23.937 2.875 33.662 1.00 81.69 176 ASP A N 1
ATOM 1431 C CA . ASP A 1 176 ? -24.826 2.865 34.820 1.00 81.69 176 ASP A CA 1
ATOM 1432 C C . ASP A 1 176 ? -24.142 3.462 36.055 1.00 81.69 176 ASP A C 1
ATOM 1434 O O . ASP A 1 176 ? -22.915 3.447 36.193 1.00 81.69 176 ASP A O 1
ATOM 1438 N N . LYS A 1 177 ? -24.962 4.000 36.957 1.00 85.19 177 LYS A N 1
ATOM 1439 C CA . LYS A 1 177 ? -24.531 4.655 38.191 1.00 85.19 177 LYS A CA 1
ATOM 1440 C C . LYS A 1 177 ? -25.193 4.006 39.389 1.00 85.19 177 LYS A C 1
ATOM 1442 O O . LYS A 1 177 ? -26.408 3.788 39.385 1.00 85.19 177 LYS A O 1
ATOM 1447 N N . LEU A 1 178 ? -24.399 3.751 40.422 1.00 84.38 178 LEU A N 1
ATOM 1448 C CA . LEU A 1 178 ? -24.885 3.328 41.726 1.00 84.38 178 LEU A CA 1
ATOM 1449 C C . LEU A 1 178 ? -24.686 4.484 42.691 1.00 84.38 178 LEU A C 1
ATOM 1451 O O . LEU A 1 178 ? -23.584 5.012 42.823 1.00 84.38 178 LEU A O 1
ATOM 1455 N N . GLU A 1 179 ? -25.756 4.866 43.360 1.00 86.56 179 GLU A N 1
ATOM 1456 C CA . GLU A 1 179 ? -25.741 5.898 44.382 1.00 86.56 179 GLU A CA 1
ATOM 1457 C C . GLU A 1 179 ? -26.235 5.271 45.674 1.00 86.56 179 GLU A C 1
ATOM 1459 O O . GLU A 1 179 ? -27.140 4.434 45.663 1.00 86.56 179 GLU A O 1
ATOM 1464 N N . PHE A 1 180 ? -25.649 5.666 46.789 1.00 84.00 180 PHE A N 1
ATOM 1465 C CA . PHE A 1 180 ? -26.159 5.297 48.093 1.00 84.00 180 PHE A CA 1
ATOM 1466 C C . PHE A 1 180 ? -26.224 6.533 48.976 1.00 84.00 180 PHE A C 1
ATOM 1468 O O . PHE A 1 180 ? -25.428 7.465 48.845 1.00 84.00 180 PHE A O 1
ATOM 1475 N N . GLU A 1 181 ? -27.194 6.519 49.870 1.00 85.19 181 GLU A N 1
ATOM 1476 C CA . GLU A 1 181 ? -27.460 7.576 50.825 1.00 85.19 181 GLU A CA 1
ATOM 1477 C C . GLU A 1 181 ? -27.760 6.915 52.169 1.00 85.19 181 GLU A C 1
ATOM 1479 O O . GLU A 1 181 ? -28.481 5.917 52.230 1.00 85.19 181 GLU A O 1
ATOM 1484 N N . VAL A 1 182 ? -27.200 7.465 53.233 1.00 81.25 182 VAL A N 1
ATOM 1485 C CA . VAL A 1 182 ? -27.471 7.090 54.615 1.00 81.25 182 VAL A CA 1
ATOM 1486 C C . VAL A 1 182 ? -28.208 8.258 55.243 1.00 81.25 182 VAL A C 1
ATOM 1488 O O . VAL A 1 182 ? -27.744 9.393 55.154 1.00 81.25 182 VAL A O 1
ATOM 1491 N N . TRP A 1 183 ? -29.353 7.974 55.835 1.00 84.19 183 TRP A N 1
ATOM 1492 C CA . TRP A 1 183 ? -30.279 8.952 56.384 1.00 84.19 183 TRP A CA 1
ATOM 1493 C C . TRP A 1 183 ? -30.566 8.626 57.839 1.00 84.19 183 TRP A C 1
ATOM 1495 O O . TRP A 1 183 ? -30.520 7.454 58.203 1.00 84.19 183 TRP A O 1
ATOM 1505 N N . ASP A 1 184 ? -30.887 9.639 58.626 1.00 79.94 184 ASP A N 1
ATOM 1506 C CA . ASP A 1 184 ? -31.472 9.501 59.952 1.00 79.94 184 ASP A CA 1
ATOM 1507 C C . ASP A 1 184 ? -32.981 9.742 59.881 1.00 79.94 184 ASP A C 1
ATOM 1509 O O . ASP A 1 184 ? -33.430 10.616 59.137 1.00 79.94 184 ASP A O 1
ATOM 1513 N N . LYS A 1 185 ? -33.767 8.954 60.611 1.00 81.31 185 LYS A N 1
ATOM 1514 C CA . LYS A 1 185 ? -35.229 9.043 60.613 1.00 81.31 185 LYS A CA 1
ATOM 1515 C C . LYS A 1 185 ? -35.733 9.570 61.953 1.00 81.31 185 LYS A C 1
ATOM 1517 O O . LYS A 1 185 ? -36.419 8.858 62.685 1.00 81.31 185 LYS A O 1
ATOM 1522 N N . ASP A 1 186 ? -35.441 10.828 62.242 1.00 71.62 186 ASP A N 1
ATOM 1523 C CA . ASP A 1 186 ? -35.985 11.499 63.419 1.00 71.62 186 ASP A CA 1
ATOM 1524 C C . ASP A 1 186 ? -37.344 12.160 63.135 1.00 71.62 186 ASP A C 1
ATOM 1526 O O . ASP A 1 186 ? -37.728 12.446 62.002 1.00 71.62 186 ASP A O 1
ATOM 1530 N N . LEU A 1 187 ? -38.126 12.389 64.197 1.00 54.91 187 LEU A N 1
ATOM 1531 C CA . LEU A 1 187 ? -39.526 12.838 64.127 1.00 54.91 187 LEU A CA 1
ATOM 1532 C C . LEU A 1 187 ? -39.731 14.244 63.525 1.00 54.91 187 LEU A C 1
ATOM 1534 O O . LEU A 1 187 ? -40.884 14.600 63.256 1.00 54.91 187 LEU A O 1
ATOM 1538 N N . SER A 1 188 ? -38.674 15.047 63.362 1.00 60.81 188 SER A N 1
ATOM 1539 C CA . SER A 1 188 ? -38.777 16.458 62.960 1.00 60.81 188 SER A CA 1
ATOM 1540 C C . SER A 1 188 ? -38.283 16.785 61.554 1.00 60.81 188 SER A C 1
ATOM 1542 O O . SER A 1 188 ? -38.899 17.664 60.968 1.00 60.81 188 SER A O 1
ATOM 1544 N N . ASP A 1 189 ? -37.268 16.103 61.014 1.00 61.19 189 ASP A N 1
ATOM 1545 C CA . ASP A 1 189 ? -36.817 16.188 59.614 1.00 61.19 189 ASP A CA 1
ATOM 1546 C C . ASP A 1 189 ? -35.802 15.051 59.345 1.00 61.19 189 ASP A C 1
ATOM 1548 O O . ASP A 1 189 ? -34.926 14.801 60.168 1.00 61.19 189 ASP A O 1
ATOM 1552 N N . ASP A 1 190 ? -35.926 14.342 58.214 1.00 64.44 190 ASP A N 1
ATOM 1553 C CA . ASP A 1 190 ? -34.978 13.284 57.823 1.00 64.44 190 ASP A CA 1
ATOM 1554 C C . ASP A 1 190 ? -33.638 13.920 57.392 1.00 64.44 190 ASP A C 1
ATOM 1556 O O . ASP A 1 190 ? -33.562 14.540 56.323 1.00 64.44 190 ASP A O 1
ATOM 1560 N N . ASP A 1 191 ? -32.569 13.723 58.168 1.00 73.81 191 ASP A N 1
ATOM 1561 C CA . ASP A 1 191 ? -31.242 14.276 57.876 1.00 73.81 191 ASP A CA 1
ATOM 1562 C C . ASP A 1 191 ? -30.372 13.291 57.078 1.00 73.81 191 ASP A C 1
ATOM 1564 O O . ASP A 1 191 ? -30.227 12.112 57.404 1.00 73.81 191 ASP A O 1
ATOM 1568 N N . CYS A 1 192 ? -29.759 13.773 55.992 1.00 74.56 192 CYS A N 1
ATOM 1569 C CA . CYS A 1 192 ? -28.827 12.973 55.198 1.00 74.56 192 CYS A CA 1
ATOM 1570 C C . CYS A 1 192 ? -27.443 12.968 55.857 1.00 74.56 192 CYS A C 1
ATOM 1572 O O . CYS A 1 192 ? -26.728 13.968 55.822 1.00 74.56 192 CYS A O 1
ATOM 1574 N N . LEU A 1 193 ? -27.023 11.811 56.357 1.00 73.69 193 LEU A N 1
ATOM 1575 C CA . LEU A 1 193 ? -25.771 11.629 57.091 1.00 73.69 193 LEU A CA 1
ATOM 1576 C C . LEU A 1 193 ? -24.569 11.448 56.160 1.00 73.69 193 LEU A C 1
ATOM 1578 O O . LEU A 1 193 ? -23.504 12.029 56.363 1.00 73.69 193 LEU A O 1
ATOM 1582 N N . PHE A 1 194 ? -24.724 10.637 55.111 1.00 74.12 194 PHE A N 1
ATOM 1583 C CA . PHE A 1 194 ? -23.632 10.330 54.187 1.00 74.12 194 PHE A CA 1
ATOM 1584 C C . PHE A 1 194 ? -24.153 9.930 52.808 1.00 74.12 194 PHE A C 1
ATOM 1586 O O . PHE A 1 194 ? -25.190 9.289 52.681 1.00 74.12 194 PHE A O 1
ATOM 1593 N N . THR A 1 195 ? -23.412 10.273 51.755 1.00 79.50 195 THR A N 1
ATOM 1594 C CA . THR A 1 195 ? -23.725 9.842 50.388 1.00 79.50 195 THR A CA 1
ATOM 1595 C C . THR A 1 195 ? -22.472 9.375 49.672 1.00 79.50 195 THR A C 1
ATOM 1597 O O . THR A 1 195 ? -21.365 9.842 49.946 1.00 79.50 195 THR A O 1
ATOM 1600 N N . GLY A 1 196 ? -22.645 8.489 48.699 1.00 77.38 196 GLY A N 1
ATOM 1601 C CA . GLY A 1 196 ? -21.576 8.153 47.776 1.00 77.38 196 GLY A CA 1
ATOM 1602 C C . GLY A 1 196 ? -22.089 7.662 46.437 1.00 77.38 196 GLY A C 1
ATOM 1603 O O . GLY A 1 196 ? -23.259 7.315 46.260 1.00 77.38 196 GLY A O 1
ATOM 1604 N N . LYS A 1 197 ? -21.185 7.705 45.459 1.00 81.50 197 LYS A N 1
ATOM 1605 C CA . LYS A 1 197 ? -21.470 7.400 44.060 1.00 81.50 197 LYS A CA 1
ATOM 1606 C C . LYS A 1 197 ? -20.380 6.514 43.484 1.00 81.50 197 LYS A C 1
ATOM 1608 O O . LYS A 1 197 ? -19.194 6.762 43.702 1.00 81.50 197 LYS A O 1
ATOM 1613 N N . TRP A 1 198 ? -20.795 5.525 42.706 1.00 77.38 198 TRP A N 1
ATOM 1614 C CA . TRP A 1 198 ? -19.913 4.655 41.945 1.00 77.38 198 TRP A CA 1
ATOM 1615 C C . TRP A 1 198 ? -20.298 4.673 40.469 1.00 77.38 198 TRP A C 1
ATOM 1617 O O . TRP A 1 198 ? -21.355 4.182 40.075 1.00 77.38 198 TRP A O 1
ATOM 1627 N N . ASP A 1 199 ? -19.385 5.213 39.658 1.00 69.69 199 ASP A N 1
ATOM 1628 C CA . ASP A 1 199 ? -19.534 5.340 38.201 1.00 69.69 199 ASP A CA 1
ATOM 1629 C C . ASP A 1 199 ? -18.799 4.228 37.430 1.00 69.69 199 ASP A C 1
ATOM 1631 O O . ASP A 1 199 ? -18.870 4.138 36.203 1.00 69.69 199 ASP A O 1
ATOM 1635 N N . LYS A 1 200 ? -18.033 3.392 38.140 1.00 65.44 200 LYS A N 1
ATOM 1636 C CA . LYS A 1 200 ? -17.307 2.251 37.579 1.00 65.44 200 LYS A CA 1
ATOM 1637 C C . LYS A 1 200 ? -17.365 1.090 38.552 1.00 65.44 200 LYS A C 1
ATOM 1639 O O . LYS A 1 200 ? -16.826 1.176 39.651 1.00 65.44 200 LYS A O 1
ATOM 1644 N N . ILE A 1 201 ? -17.974 -0.004 38.114 1.00 61.88 201 ILE A N 1
ATOM 1645 C CA . ILE A 1 201 ? -17.943 -1.267 38.837 1.00 61.88 201 ILE A CA 1
ATOM 1646 C C . ILE A 1 201 ? -16.913 -2.172 38.173 1.00 61.88 201 ILE A C 1
ATOM 1648 O O . ILE A 1 201 ? -17.039 -2.540 37.007 1.00 61.88 201 ILE A O 1
ATOM 1652 N N . VAL A 1 202 ? -15.889 -2.529 38.941 1.00 60.69 202 VAL A N 1
ATOM 1653 C CA . VAL A 1 202 ? -15.020 -3.669 38.654 1.00 60.69 202 VAL A CA 1
ATOM 1654 C C . VAL A 1 202 ? -15.495 -4.791 39.570 1.00 60.69 202 VAL A C 1
ATOM 1656 O O . VAL A 1 202 ? -15.809 -4.533 40.730 1.00 60.69 202 VAL A O 1
ATOM 1659 N N . GLN A 1 203 ? -15.599 -6.017 39.056 1.00 64.50 203 GLN A N 1
ATOM 1660 C CA . GLN A 1 203 ? -15.935 -7.180 39.879 1.00 64.50 203 GLN A CA 1
ATOM 1661 C C . GLN A 1 203 ? -15.037 -7.217 41.126 1.00 64.50 203 GLN A C 1
ATOM 1663 O O . GLN A 1 203 ? -13.815 -7.131 40.999 1.00 64.50 203 GLN A O 1
ATOM 1668 N N . GLY A 1 204 ? -15.642 -7.354 42.307 1.00 65.94 204 GLY A N 1
ATOM 1669 C CA . GLY A 1 204 ? -14.925 -7.317 43.578 1.00 65.94 204 GLY A CA 1
ATOM 1670 C C . GLY A 1 204 ? -15.661 -6.533 44.658 1.00 65.94 204 GLY A C 1
ATOM 1671 O O . GLY A 1 204 ? -16.874 -6.325 44.588 1.00 65.94 204 GLY A O 1
ATOM 1672 N N . THR A 1 205 ? -14.895 -6.131 45.665 1.00 70.38 205 THR A N 1
ATOM 1673 C CA . THR A 1 205 ? -15.377 -5.414 46.839 1.00 70.38 205 THR A CA 1
ATOM 1674 C C . THR A 1 205 ? -15.083 -3.925 46.699 1.00 70.38 205 THR A C 1
ATOM 1676 O O . THR A 1 205 ? -13.931 -3.529 46.513 1.00 70.38 205 THR A O 1
ATOM 1679 N N . LEU A 1 206 ? -16.113 -3.092 46.811 1.00 70.81 206 LEU A N 1
ATOM 1680 C CA . LEU A 1 206 ? -15.980 -1.646 46.954 1.00 70.81 206 LEU A CA 1
ATOM 1681 C C . LEU A 1 206 ? -16.175 -1.298 48.423 1.00 70.81 206 LEU A C 1
ATOM 1683 O O . LEU A 1 206 ? -17.226 -1.603 48.974 1.00 70.81 206 LEU A O 1
ATOM 1687 N N . LYS A 1 207 ? -15.187 -0.650 49.043 1.00 74.38 207 LYS A N 1
ATOM 1688 C CA . LYS A 1 207 ? -15.298 -0.136 50.410 1.00 74.38 207 LYS A CA 1
ATOM 1689 C C . LYS A 1 207 ? -15.192 1.387 50.395 1.00 74.38 207 LYS A C 1
ATOM 1691 O O . LYS A 1 207 ? -14.216 1.926 49.874 1.00 74.38 207 LYS A O 1
ATOM 1696 N N . ALA A 1 208 ? -16.185 2.068 50.951 1.00 71.19 208 ALA A N 1
ATOM 1697 C CA . ALA A 1 208 ? -16.112 3.483 51.308 1.00 71.19 208 ALA A CA 1
ATOM 1698 C C . ALA A 1 208 ? -16.116 3.579 52.833 1.00 71.19 208 ALA A C 1
ATOM 1700 O O . ALA A 1 208 ? -16.923 2.905 53.458 1.00 71.19 208 ALA A O 1
ATOM 1701 N N . GLU A 1 209 ? -15.226 4.373 53.422 1.00 75.25 209 GLU A N 1
ATOM 1702 C CA . GLU A 1 209 ? -15.065 4.492 54.875 1.00 75.25 209 GLU A CA 1
ATOM 1703 C C . GLU A 1 209 ? -14.974 5.973 55.264 1.00 75.25 209 GLU A C 1
ATOM 1705 O O . GLU A 1 209 ? -14.345 6.771 54.558 1.00 75.25 209 GLU A O 1
ATOM 1710 N N . THR A 1 210 ? -15.645 6.352 56.347 1.00 69.31 210 THR A N 1
ATOM 1711 C CA . THR A 1 210 ? -15.595 7.687 56.946 1.00 69.31 210 THR A CA 1
ATOM 1712 C C . THR A 1 210 ? -14.354 7.816 57.831 1.00 69.31 210 THR A C 1
ATOM 1714 O O . THR A 1 210 ? -13.621 6.860 58.077 1.00 69.31 210 THR A O 1
ATOM 1717 N N . LYS A 1 211 ? -14.090 9.022 58.345 1.00 67.50 211 LYS A N 1
ATOM 1718 C CA . LYS A 1 211 ? -12.959 9.241 59.260 1.00 67.50 211 LYS A CA 1
ATOM 1719 C C . LYS A 1 211 ? -13.141 8.571 60.624 1.00 67.50 211 LYS A C 1
ATOM 1721 O O . LYS A 1 211 ? -12.128 8.312 61.268 1.00 67.50 211 LYS A O 1
ATOM 1726 N N . ASN A 1 212 ? -14.380 8.309 61.046 1.00 67.56 212 ASN A N 1
ATOM 1727 C CA . ASN A 1 212 ? -14.668 7.728 62.356 1.00 67.56 212 ASN A CA 1
ATOM 1728 C C . ASN A 1 212 ? -15.026 6.234 62.285 1.00 67.56 212 ASN A C 1
ATOM 1730 O O . ASN A 1 212 ? -15.415 5.666 63.294 1.00 67.56 212 ASN A O 1
ATOM 1734 N N . GLY A 1 213 ? -14.826 5.581 61.133 1.00 71.75 213 GLY A N 1
ATOM 1735 C CA . GLY A 1 213 ? -14.895 4.121 61.017 1.00 71.75 213 GLY A CA 1
ATOM 1736 C C . GLY A 1 213 ? -16.212 3.557 60.482 1.00 71.75 213 GLY A C 1
ATOM 1737 O O . GLY A 1 213 ? -16.278 2.350 60.246 1.00 71.75 213 GLY A O 1
ATOM 1738 N N . SER A 1 214 ? -17.227 4.382 60.202 1.00 72.31 214 SER A N 1
ATOM 1739 C CA . SER A 1 214 ? -18.373 3.928 59.403 1.00 72.31 214 SER A CA 1
ATOM 1740 C C . SER A 1 214 ? -17.915 3.536 58.009 1.00 72.31 214 SER A C 1
ATOM 1742 O O . SER A 1 214 ? -17.121 4.236 57.381 1.00 72.31 214 SER A O 1
ATOM 1744 N N . TYR A 1 215 ? -18.435 2.436 57.479 1.00 77.69 215 TYR A N 1
ATOM 1745 C CA . TYR A 1 215 ? -18.114 2.009 56.129 1.00 77.69 215 TYR A CA 1
ATOM 1746 C C . TYR A 1 215 ? -19.284 1.346 55.422 1.00 77.69 215 TYR A C 1
ATOM 1748 O O . TYR A 1 215 ? -20.167 0.736 56.022 1.00 77.69 215 TYR A O 1
ATOM 1756 N N . ILE A 1 216 ? -19.242 1.427 54.099 1.00 72.69 216 ILE A N 1
ATOM 1757 C CA . ILE A 1 216 ? -20.081 0.637 53.213 1.00 72.69 216 ILE A CA 1
ATOM 1758 C C . ILE A 1 216 ? -19.180 -0.255 52.390 1.00 72.69 216 ILE A C 1
ATOM 1760 O O . ILE A 1 216 ? -18.304 0.229 51.674 1.00 72.69 216 ILE A O 1
ATOM 1764 N N . GLU A 1 217 ? -19.422 -1.552 52.492 1.00 81.19 217 GLU A N 1
ATOM 1765 C CA . GLU A 1 217 ? -18.798 -2.586 51.694 1.00 81.19 217 GLU A CA 1
ATOM 1766 C C . GLU A 1 217 ? -19.832 -3.181 50.732 1.00 81.19 217 GLU A C 1
ATOM 1768 O O . GLU A 1 217 ? -20.844 -3.748 51.143 1.00 81.19 217 GLU A O 1
ATOM 1773 N N . LEU A 1 218 ? -19.582 -3.050 49.433 1.00 74.38 218 LEU A N 1
ATOM 1774 C CA . LEU A 1 218 ? -20.379 -3.666 48.380 1.00 74.38 218 LEU A CA 1
ATOM 1775 C C . LEU A 1 218 ? -19.575 -4.775 47.720 1.00 74.38 218 LEU A C 1
ATOM 1777 O O . LEU A 1 218 ? -18.551 -4.508 47.094 1.00 74.38 218 LEU A O 1
ATOM 1781 N N . THR A 1 219 ? -20.078 -6.002 47.786 1.00 78.62 219 THR A N 1
ATOM 1782 C CA . THR A 1 219 ? -19.523 -7.133 47.040 1.00 78.62 219 THR A CA 1
ATOM 1783 C C . THR A 1 219 ? -20.359 -7.396 45.796 1.00 78.62 219 THR A C 1
ATOM 1785 O O . THR A 1 219 ? -21.534 -7.772 45.874 1.00 78.62 219 THR A O 1
ATOM 1788 N N . LEU A 1 220 ? -19.731 -7.212 44.636 1.00 74.31 220 LEU A N 1
ATOM 1789 C CA . LEU A 1 220 ? -20.354 -7.335 43.323 1.00 74.31 220 LEU A CA 1
ATOM 1790 C C . LEU A 1 220 ? -19.889 -8.599 42.609 1.00 74.31 220 LEU A C 1
ATOM 1792 O O . LEU A 1 220 ? -18.691 -8.828 42.423 1.00 74.31 220 LEU A O 1
ATOM 1796 N N . GLU A 1 221 ? -20.850 -9.385 42.134 1.00 75.94 221 GLU A N 1
ATOM 1797 C CA . GLU A 1 221 ? -20.599 -10.599 41.367 1.00 75.94 221 GLU A CA 1
ATOM 1798 C C . GLU A 1 221 ? -21.320 -10.573 40.030 1.00 75.94 221 GLU A C 1
ATOM 1800 O O . GLU A 1 221 ? -22.483 -10.188 39.937 1.00 75.94 221 GLU A O 1
ATOM 1805 N N . LYS A 1 222 ? -20.637 -11.021 38.976 1.00 72.94 222 LYS A N 1
ATOM 1806 C CA . LYS A 1 222 ? -21.264 -11.186 37.668 1.00 72.94 222 LYS A CA 1
ATOM 1807 C C . LYS A 1 222 ? -22.130 -12.446 37.682 1.00 72.94 222 LYS A C 1
ATOM 1809 O O . LYS A 1 222 ? -21.622 -13.538 37.948 1.00 72.94 222 LYS A O 1
ATOM 1814 N N . ILE A 1 223 ? -23.418 -12.304 37.380 1.00 69.81 223 ILE A N 1
ATOM 1815 C CA . ILE A 1 223 ? -24.303 -13.439 37.120 1.00 69.81 223 ILE A CA 1
ATOM 1816 C C . ILE A 1 223 ? -24.007 -13.886 35.684 1.00 69.81 223 ILE A C 1
ATOM 1818 O O . ILE A 1 223 ? -24.092 -13.083 34.757 1.00 69.81 223 ILE A O 1
ATOM 1822 N N . LYS A 1 224 ? -23.547 -15.134 35.537 1.00 62.00 224 LYS A N 1
ATOM 1823 C CA . LYS A 1 224 ? -23.209 -15.742 34.240 1.00 62.00 224 LYS A CA 1
ATOM 1824 C C . LYS A 1 224 ? -24.363 -15.676 33.247 1.00 62.00 224 LYS A C 1
ATOM 1826 O O . LYS A 1 224 ? -25.511 -15.913 33.681 1.00 62.00 224 LYS A O 1
#

Secondary structure (DSSP, 8-state):
-HHHHHHHHHHHHHHHHHHHHHHHHHHHHHHHHHHHHHHHHHHHHHHHHHHHHHHHHHHHHHHHHHHHHHHHHHHHHHHHHHHHHHHHHHHHHHHHHHHHHHHHHH-EEEEEEEEEEEE-GGGG-------S--PPP-EEEEEEETTEEEEE----TT-SSEEEEEEEEEEE-TT--EEEEEEE--SS--EEEEEEEES-PPSEEEEEE-TTS-EEEEEEEEE-